Protein AF-A0A7V5G9N9-F1 (afdb_monomer_lite)

Secondary structure (DSSP, 8-state):
---------------------------------------EEEEEBTTEEES-EEE-TTSPBPEESGGG-SSEEEESSPPPSSEEEES-EEESS-SSS--TT-EE--S-EEESSSEE-HHHHHTTT-HHHHHHHHHHH---HHHHHTS-GGGT-HHHHHHHHHHHHHHHTTPPTTSHHHHHHHHHHHHHHHHHTTT---HHHHHHHHHHHHHTSTTT-EEPPHHHHHHHHHHHHTPEEEEEEEEEETT-TT-------------EETTS-HHHHH--EE---TT--EEEEEEEEEEE-TTT--EEEE--TT---------SS---EE--PPPP-

Radius of gyration: 29.69 Å; chains: 1; bounding box: 99×69×62 Å

Sequence (333 aa):
MKQTHIYISSILSLCFLGCGPSGSCESINLDSNTKTQNSVDIKVERGAVFMSTVVDANGTKASKNNLGYSNIYTFPNQPIYPISAKGGYIDIDGNGKLTRDDAKLDIDMVSYSNIISPLTTIVKDNNSSIEYLTKNYNISRSDIFDKVPSKTSIDTILFSNIAYIAIKNSYKIDSDEFTQTVTNIKDIYNQKFADIKDLHQLSILLEQELLKDKNITTPISENEITSIENNISNQTITPIISGTDKNNTTTTQQQSYTPFSKEYKSSDSVNSIWNFIIKIPIDKDIDNFDIGTTLVRNIDGTKGFILSKGVSPVSLVRPAALSELHLQRPEPQ

Foldseek 3Di:
DDDDDDDDDDDDDDDDDDDDDDDDDDPPPPVPPPPPQPKAKAFEDPAQFFPWWKAAPVRDTFDAPPLRLGRITIDSHDGHPWIKTHKGKHPLQNPSADDQLIFIPPDIWIAPASYTALLRRLCPVPVVLQVLCCVPQVCHPCLRHPDHQLQDDPSSLLVRLLSLQCRVVVPRRVDPVSVVSSVVLVVVCVVPPVPPPRSNVSSSVSSSVSVVPCVSTPGDDPVNSVVSVVLQQAWWKFKAKFFDFPPDDDDPPRPRDPGPGDTDGPPDDPQVVQWDKDQDPPPTDTQFIAIFMKTARPPPRDIDGDRPPDDDTPGDDDDPDDRIDTDDDDDDD

Structure (mmCIF, N/CA/C/O backbone):
data_AF-A0A7V5G9N9-F1
#
_entry.id   AF-A0A7V5G9N9-F1
#
loop_
_atom_site.group_PDB
_atom_site.id
_atom_site.type_symbol
_atom_site.label_atom_id
_atom_site.label_alt_id
_atom_site.label_comp_id
_atom_site.label_asym_id
_atom_site.label_entity_id
_atom_site.label_seq_id
_atom_site.pdbx_PDB_ins_code
_atom_site.Cartn_x
_atom_site.Cartn_y
_atom_site.Cartn_z
_atom_site.occupancy
_atom_site.B_iso_or_equiv
_atom_site.auth_seq_id
_atom_site.auth_comp_id
_atom_site.auth_asym_id
_atom_site.auth_atom_id
_atom_site.pdbx_PDB_model_num
ATOM 1 N N . MET A 1 1 ? 81.206 34.936 13.125 1.00 34.09 1 MET A N 1
ATOM 2 C CA . MET A 1 1 ? 81.094 35.136 11.664 1.00 34.09 1 MET A CA 1
ATOM 3 C C . MET A 1 1 ? 80.372 33.941 11.057 1.00 34.09 1 MET A C 1
ATOM 5 O O . MET A 1 1 ? 80.780 32.828 11.335 1.00 34.09 1 MET A O 1
ATOM 9 N N . LYS A 1 2 ? 79.364 34.237 10.224 1.00 33.94 2 LYS A N 1
ATOM 10 C CA . LYS A 1 2 ? 78.739 33.428 9.155 1.00 33.94 2 LYS A CA 1
ATOM 11 C C . LYS A 1 2 ? 77.892 32.181 9.497 1.00 33.94 2 LYS A C 1
ATOM 13 O O . LYS A 1 2 ? 78.362 31.195 10.043 1.00 33.94 2 LYS A O 1
ATOM 18 N N . GLN A 1 3 ? 76.632 32.289 9.053 1.00 40.31 3 GLN A N 1
ATOM 19 C CA . GLN A 1 3 ? 75.643 31.251 8.727 1.00 40.31 3 GLN A CA 1
ATOM 20 C C . GLN A 1 3 ? 76.130 30.287 7.633 1.00 40.31 3 GLN A C 1
ATOM 22 O O . GLN A 1 3 ? 76.912 30.722 6.789 1.00 40.31 3 GLN A O 1
ATOM 27 N N . THR A 1 4 ? 75.565 29.067 7.574 1.00 37.66 4 THR A N 1
ATOM 28 C CA . THR A 1 4 ? 74.824 28.427 6.434 1.00 37.66 4 THR A CA 1
ATOM 29 C C . THR A 1 4 ? 74.635 26.920 6.734 1.00 37.66 4 THR A C 1
ATOM 31 O O . THR A 1 4 ? 75.592 26.251 7.090 1.00 37.66 4 THR A O 1
ATOM 34 N N . HIS A 1 5 ? 73.412 26.428 6.982 1.00 37.06 5 HIS A N 1
ATOM 35 C CA . HIS A 1 5 ? 72.401 25.827 6.076 1.00 37.06 5 HIS A CA 1
ATOM 36 C C . HIS A 1 5 ? 72.602 24.340 5.690 1.00 37.06 5 HIS A C 1
ATOM 38 O O . HIS A 1 5 ? 73.505 24.013 4.936 1.00 37.06 5 HIS A O 1
ATOM 44 N N . ILE A 1 6 ? 71.672 23.516 6.220 1.00 43.72 6 ILE A N 1
ATOM 45 C CA . ILE A 1 6 ? 70.861 22.425 5.619 1.00 43.72 6 ILE A CA 1
ATOM 46 C C . ILE A 1 6 ? 71.572 21.407 4.718 1.00 43.72 6 ILE A C 1
ATOM 48 O O . ILE A 1 6 ? 72.070 21.813 3.688 1.00 43.72 6 ILE A O 1
ATOM 52 N N . TYR A 1 7 ? 71.421 20.102 5.013 1.00 32.12 7 TYR A N 1
ATOM 53 C CA . TYR A 1 7 ? 70.865 19.099 4.076 1.00 32.12 7 TYR A CA 1
ATOM 54 C C . TYR A 1 7 ? 70.265 17.899 4.833 1.00 32.12 7 TYR A C 1
ATOM 56 O O . TYR A 1 7 ? 70.937 17.228 5.612 1.00 32.12 7 TYR A O 1
ATOM 64 N N . ILE A 1 8 ? 68.975 17.653 4.583 1.00 43.16 8 ILE A N 1
ATOM 65 C CA . ILE A 1 8 ? 68.248 16.413 4.882 1.00 43.16 8 ILE A CA 1
ATOM 66 C C . ILE A 1 8 ? 68.580 15.418 3.765 1.00 43.16 8 ILE A C 1
ATOM 68 O O . ILE A 1 8 ? 68.413 15.745 2.593 1.00 43.16 8 ILE A O 1
ATOM 72 N N . SER A 1 9 ? 69.013 14.209 4.120 1.00 31.77 9 SER A N 1
ATOM 73 C CA . SER A 1 9 ? 69.013 13.051 3.222 1.00 31.77 9 SER A CA 1
ATOM 74 C C . SER A 1 9 ? 69.027 11.769 4.053 1.00 31.77 9 SER A C 1
ATOM 76 O O . SER A 1 9 ? 70.063 11.343 4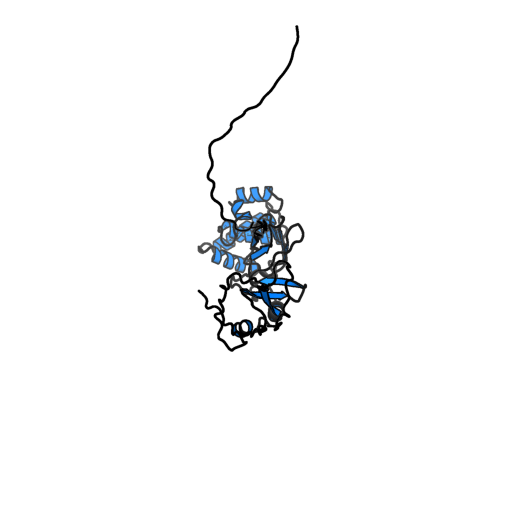.561 1.00 31.77 9 SER A O 1
ATOM 78 N N . SER A 1 10 ? 67.851 11.174 4.246 1.00 39.16 10 SER A N 1
ATOM 79 C CA . SER A 1 10 ? 67.705 9.819 4.772 1.00 39.16 10 SER A CA 1
ATOM 80 C C . SER A 1 10 ? 67.944 8.822 3.640 1.00 39.16 10 SER A C 1
ATOM 82 O O . SER A 1 10 ? 67.046 8.515 2.860 1.00 39.16 10 SER A O 1
ATOM 84 N N . ILE A 1 11 ? 69.179 8.330 3.567 1.00 37.97 11 ILE A N 1
ATOM 85 C CA . ILE A 1 11 ? 69.564 7.145 2.803 1.00 37.97 11 ILE A CA 1
ATOM 86 C C . ILE A 1 11 ? 69.206 5.929 3.661 1.00 37.97 11 ILE A C 1
ATOM 88 O O . ILE A 1 11 ? 69.829 5.704 4.696 1.00 37.97 11 ILE A O 1
ATOM 92 N N . LEU A 1 12 ? 68.236 5.126 3.227 1.00 37.94 12 LEU A N 1
ATOM 93 C CA . LEU A 1 12 ? 68.162 3.724 3.628 1.00 37.94 12 LEU A CA 1
ATOM 94 C C . LEU A 1 12 ? 68.153 2.884 2.359 1.00 37.94 12 LEU A C 1
ATOM 96 O O . LEU A 1 12 ? 67.250 2.971 1.531 1.00 37.94 12 LEU A O 1
ATOM 100 N N . SER A 1 13 ? 69.241 2.145 2.193 1.00 38.59 13 SER A N 1
ATOM 101 C CA . SER A 1 13 ? 69.597 1.423 0.988 1.00 38.59 13 SER A CA 1
ATOM 102 C C . SER A 1 13 ? 69.843 -0.040 1.336 1.00 38.59 13 SER A C 1
ATOM 104 O O . SER A 1 13 ? 70.612 -0.331 2.248 1.00 38.59 13 SER A O 1
ATOM 106 N N . LEU A 1 14 ? 69.213 -0.893 0.528 1.00 37.16 14 LEU A N 1
ATOM 107 C CA . LEU A 1 14 ? 69.543 -2.277 0.188 1.00 37.16 14 LEU A CA 1
ATOM 108 C C . LEU A 1 14 ? 69.437 -3.381 1.250 1.00 37.16 14 LEU A C 1
ATOM 110 O O . LEU A 1 14 ? 70.057 -3.329 2.306 1.00 37.16 14 LEU A O 1
ATOM 114 N N . CYS A 1 15 ? 68.733 -4.449 0.854 1.00 33.31 15 CYS A N 1
ATOM 115 C CA . CYS A 1 15 ? 69.219 -5.830 0.634 1.00 33.31 15 CYS A CA 1
ATOM 116 C C . CYS A 1 15 ? 67.982 -6.720 0.334 1.00 33.31 15 CYS A C 1
ATOM 118 O O . CYS A 1 15 ? 66.976 -6.561 1.008 1.00 33.31 15 CYS A O 1
ATOM 120 N N . PHE A 1 16 ? 67.906 -7.682 -0.590 1.00 36.62 16 PHE A N 1
ATOM 121 C CA . PHE A 1 16 ? 68.751 -8.168 -1.678 1.00 36.62 16 PHE A CA 1
ATOM 122 C C . PHE A 1 16 ? 67.851 -8.955 -2.666 1.00 36.62 16 PHE A C 1
ATOM 124 O O . PHE A 1 16 ? 66.848 -9.553 -2.292 1.00 36.62 16 PHE A O 1
ATOM 131 N N . LEU A 1 17 ? 68.285 -8.908 -3.922 1.00 38.28 17 LEU A N 1
ATOM 132 C CA . LEU A 1 17 ? 67.980 -9.666 -5.141 1.00 38.28 17 LEU A CA 1
ATOM 133 C C . LEU A 1 17 ? 67.335 -11.068 -5.025 1.00 38.28 17 LEU A C 1
ATOM 135 O O . LEU A 1 17 ? 67.857 -11.958 -4.361 1.00 38.28 17 LEU A O 1
ATOM 139 N N . GLY A 1 18 ? 66.334 -11.294 -5.883 1.00 29.30 18 GLY A N 1
ATOM 140 C CA . GLY A 1 18 ? 66.012 -12.587 -6.492 1.00 29.30 18 GLY A CA 1
ATOM 141 C C . GLY A 1 18 ? 65.795 -12.399 -7.998 1.00 29.30 18 GLY A C 1
ATOM 142 O O . GLY A 1 18 ? 64.789 -11.836 -8.415 1.00 29.30 18 GLY A O 1
ATOM 143 N N . CYS A 1 19 ? 66.784 -12.809 -8.794 1.00 38.44 19 CYS A N 1
ATOM 144 C CA . CYS A 1 19 ? 66.837 -12.753 -10.256 1.00 38.44 19 CYS A CA 1
ATOM 145 C C . CYS A 1 19 ? 66.449 -14.125 -10.839 1.00 38.44 19 CYS A C 1
ATOM 147 O O . CYS A 1 19 ? 66.984 -15.139 -10.395 1.00 38.44 19 CYS A O 1
ATOM 149 N N . GLY A 1 20 ? 65.552 -14.159 -11.830 1.00 31.41 20 GLY A N 1
ATOM 150 C CA . GLY A 1 20 ? 65.180 -15.375 -12.564 1.00 31.41 20 GLY A CA 1
ATOM 151 C C . GLY A 1 20 ? 64.118 -15.109 -13.647 1.00 31.41 20 GLY A C 1
ATOM 152 O O . GLY A 1 20 ? 62.988 -14.800 -13.283 1.00 31.41 20 GLY A O 1
ATOM 153 N N . PRO A 1 21 ? 64.451 -15.188 -14.952 1.00 38.41 21 PRO A N 1
ATOM 154 C CA . PRO A 1 21 ? 63.637 -14.668 -16.054 1.00 38.41 21 PRO A CA 1
ATOM 155 C C . PRO A 1 21 ? 62.748 -15.738 -16.710 1.00 38.41 21 PRO A C 1
ATOM 157 O O . PRO A 1 21 ? 63.205 -16.841 -16.990 1.00 38.41 21 PRO A O 1
ATOM 160 N N . SER A 1 22 ? 61.504 -15.396 -17.051 1.00 29.70 22 SER A N 1
ATOM 161 C CA . SER A 1 22 ? 60.786 -15.972 -18.202 1.00 29.70 22 SER A CA 1
ATOM 162 C C . SER A 1 22 ? 59.572 -15.098 -18.524 1.00 29.70 22 SER A C 1
ATOM 164 O O . SER A 1 22 ? 58.799 -14.733 -17.643 1.00 29.70 22 SER A O 1
ATOM 166 N N . GLY A 1 23 ? 59.486 -14.656 -19.777 1.00 32.88 23 GLY A N 1
ATOM 167 C CA . GLY A 1 23 ? 58.505 -13.678 -20.231 1.00 32.88 23 GLY A CA 1
ATOM 168 C C . GLY A 1 23 ? 57.097 -14.249 -20.374 1.00 32.88 23 GLY A C 1
ATOM 169 O O . GLY A 1 23 ? 56.917 -15.392 -20.779 1.00 32.88 23 GLY A O 1
ATOM 170 N N . SER A 1 24 ? 56.107 -13.406 -20.094 1.00 26.48 24 SER A N 1
ATOM 171 C CA . SER A 1 24 ? 54.739 -13.535 -20.590 1.00 26.48 24 SER A CA 1
ATOM 172 C C . SER A 1 24 ? 54.032 -12.194 -20.395 1.00 26.48 24 SER A C 1
ATOM 174 O O . SER A 1 24 ? 53.735 -11.808 -19.271 1.00 26.48 24 SER A O 1
ATOM 176 N N . CYS A 1 25 ? 53.855 -11.495 -21.514 1.00 23.66 25 CYS A N 1
ATOM 177 C CA . CYS A 1 25 ? 52.764 -10.586 -21.870 1.00 23.66 25 CYS A CA 1
ATOM 178 C C . CYS A 1 25 ? 52.091 -9.793 -20.733 1.00 23.66 25 CYS A C 1
ATOM 180 O O . CYS A 1 25 ? 51.322 -10.343 -19.948 1.00 23.66 25 CYS A O 1
ATOM 182 N N . GLU A 1 26 ? 52.300 -8.471 -20.742 1.00 24.56 26 GLU A N 1
ATOM 183 C CA . GLU A 1 26 ? 51.457 -7.481 -20.063 1.00 24.56 26 GLU A CA 1
ATOM 184 C C . GLU A 1 26 ? 49.970 -7.770 -20.308 1.00 24.56 26 GLU A C 1
ATOM 186 O O . GLU A 1 26 ? 49.429 -7.525 -21.388 1.00 24.56 26 GLU A O 1
ATOM 191 N N . SER A 1 27 ? 49.284 -8.258 -19.277 1.00 26.67 27 SER A N 1
ATOM 192 C CA . SER A 1 27 ? 47.845 -8.086 -19.167 1.00 26.67 27 SER A CA 1
ATOM 193 C C . SER A 1 27 ? 47.600 -6.613 -18.860 1.00 26.67 27 SER A C 1
ATOM 195 O O . SER A 1 27 ? 47.820 -6.155 -17.736 1.00 26.67 27 SER A O 1
ATOM 197 N N . ILE A 1 28 ? 47.156 -5.867 -19.867 1.00 27.33 28 ILE A N 1
ATOM 198 C CA . ILE A 1 28 ? 46.507 -4.577 -19.665 1.00 27.33 28 ILE A CA 1
ATOM 199 C C . ILE A 1 28 ? 45.310 -4.866 -18.754 1.00 27.33 28 ILE A C 1
ATOM 201 O O . ILE A 1 28 ? 44.317 -5.445 -19.193 1.00 27.33 28 ILE A O 1
ATOM 205 N N . ASN A 1 29 ? 45.429 -4.521 -17.471 1.00 27.94 29 ASN A N 1
ATOM 206 C CA . ASN A 1 29 ? 44.293 -4.443 -16.563 1.00 27.94 29 ASN A CA 1
ATOM 207 C C . ASN A 1 29 ? 43.440 -3.277 -17.061 1.00 27.94 29 ASN A C 1
ATOM 209 O O . ASN A 1 29 ? 43.612 -2.126 -16.659 1.00 27.94 29 ASN A O 1
ATOM 213 N N . LEU A 1 30 ? 42.573 -3.571 -18.029 1.00 31.27 30 LEU A N 1
ATOM 214 C CA . LEU A 1 30 ? 41.470 -2.702 -18.366 1.00 31.27 30 LEU A CA 1
ATOM 215 C C . LEU A 1 30 ? 40.526 -2.807 -17.175 1.00 31.27 30 LEU A C 1
ATOM 217 O O . LEU A 1 30 ? 39.762 -3.761 -17.055 1.00 31.27 30 LEU A O 1
ATOM 221 N N . ASP A 1 31 ? 40.668 -1.856 -16.261 1.00 28.39 31 ASP A N 1
ATOM 222 C CA . ASP A 1 31 ? 39.804 -1.662 -15.110 1.00 28.39 31 ASP A CA 1
ATOM 223 C C . ASP A 1 31 ? 38.415 -1.279 -15.647 1.00 28.39 31 ASP A C 1
ATOM 225 O O . ASP A 1 31 ? 38.019 -0.114 -15.722 1.00 28.39 31 ASP A O 1
ATOM 229 N N . SER A 1 32 ? 37.686 -2.278 -16.154 1.00 34.25 32 SER A N 1
ATOM 230 C CA . SER A 1 32 ? 36.278 -2.172 -16.476 1.00 34.25 32 SER A CA 1
ATOM 231 C C . SER A 1 32 ? 35.565 -2.080 -15.144 1.00 34.25 32 SER A C 1
ATOM 233 O O . SER A 1 32 ? 35.112 -3.077 -14.579 1.00 34.25 32 SER A O 1
ATOM 235 N N . ASN A 1 33 ? 35.508 -0.849 -14.649 1.00 32.06 33 ASN A N 1
ATOM 236 C CA . ASN A 1 33 ? 34.681 -0.396 -13.553 1.00 32.06 33 ASN A CA 1
ATOM 237 C C . ASN A 1 33 ? 33.213 -0.581 -13.978 1.00 32.06 33 ASN A C 1
ATOM 239 O O . ASN A 1 33 ? 32.479 0.363 -14.272 1.00 32.06 33 ASN A O 1
ATOM 243 N N . THR A 1 34 ? 32.791 -1.839 -14.088 1.00 36.56 34 THR A N 1
ATOM 244 C CA . THR A 1 34 ? 31.393 -2.221 -14.094 1.00 36.56 34 THR A CA 1
ATOM 245 C C . THR A 1 34 ? 30.926 -1.916 -12.686 1.00 36.56 34 THR A C 1
ATOM 247 O O . THR A 1 34 ? 31.023 -2.736 -11.780 1.00 36.56 34 THR A O 1
ATOM 250 N N . LYS A 1 35 ? 30.478 -0.672 -12.471 1.00 36.03 35 LYS A N 1
ATOM 251 C CA . LYS A 1 35 ? 29.602 -0.366 -11.346 1.00 36.03 35 LYS A CA 1
ATOM 252 C C . LYS A 1 35 ? 28.539 -1.451 -11.367 1.00 36.03 35 LYS A C 1
ATOM 254 O O . LYS A 1 35 ? 27.729 -1.490 -12.292 1.00 36.03 35 LYS A O 1
ATOM 259 N N . THR A 1 36 ? 28.574 -2.340 -10.384 1.00 40.03 36 THR A N 1
ATOM 260 C CA . THR A 1 36 ? 27.469 -3.230 -10.077 1.00 40.03 36 THR A CA 1
ATOM 261 C C . THR A 1 36 ? 26.275 -2.307 -9.876 1.00 40.03 36 THR A C 1
ATOM 263 O O . THR A 1 36 ? 26.196 -1.593 -8.875 1.00 40.03 36 THR A O 1
ATOM 266 N N . GLN A 1 37 ? 25.425 -2.181 -10.897 1.00 54.69 37 GLN A N 1
ATOM 267 C CA . GLN A 1 37 ? 24.178 -1.444 -10.776 1.00 54.69 37 GLN A CA 1
ATOM 268 C C . GLN A 1 37 ? 23.337 -2.236 -9.787 1.00 54.69 37 GLN A C 1
ATOM 270 O O . GLN A 1 37 ? 22.754 -3.261 -10.133 1.00 54.69 37 GLN A O 1
ATOM 275 N N . ASN A 1 38 ? 23.360 -1.809 -8.528 1.00 74.62 38 ASN A N 1
ATOM 276 C CA . ASN A 1 38 ? 22.477 -2.354 -7.518 1.00 74.62 38 ASN A CA 1
ATOM 277 C C . ASN A 1 38 ? 21.085 -1.825 -7.853 1.00 74.62 38 ASN A C 1
ATOM 279 O O . ASN A 1 38 ? 20.755 -0.677 -7.550 1.00 74.62 38 ASN A O 1
ATOM 283 N N . SER A 1 39 ? 20.306 -2.648 -8.550 1.00 87.62 39 SER A N 1
ATOM 284 C CA . SER A 1 39 ? 18.885 -2.407 -8.728 1.00 87.62 39 SER A CA 1
ATOM 285 C C . SER A 1 39 ? 18.221 -2.299 -7.358 1.00 87.62 39 SER A C 1
ATOM 287 O O . SER A 1 39 ? 18.578 -3.035 -6.435 1.00 87.62 39 SER A O 1
ATOM 289 N N . VAL A 1 40 ? 17.266 -1.385 -7.218 1.00 92.50 40 VAL A N 1
ATOM 290 C CA . VAL A 1 40 ? 16.571 -1.143 -5.952 1.00 92.50 40 VAL A CA 1
ATOM 291 C C . VAL A 1 40 ? 15.102 -1.483 -6.109 1.00 92.50 40 VAL A C 1
ATOM 293 O O . VAL A 1 40 ? 14.415 -0.905 -6.950 1.00 92.50 40 VAL A O 1
ATOM 296 N N . ASP A 1 41 ? 14.633 -2.405 -5.276 1.00 94.69 41 ASP A N 1
ATOM 297 C CA . ASP A 1 41 ? 13.236 -2.811 -5.230 1.00 94.69 41 ASP A CA 1
ATOM 298 C C . ASP A 1 41 ? 12.433 -1.916 -4.291 1.00 94.69 41 ASP A C 1
ATOM 300 O O . ASP A 1 41 ? 12.798 -1.680 -3.137 1.00 94.69 41 ASP A O 1
ATOM 304 N N . ILE A 1 42 ? 11.299 -1.465 -4.805 1.00 96.69 42 ILE A N 1
ATOM 305 C CA . ILE A 1 42 ? 10.298 -0.662 -4.124 1.00 96.69 42 ILE A CA 1
ATOM 306 C C . ILE A 1 42 ? 9.033 -1.488 -3.998 1.00 96.69 42 ILE A C 1
ATOM 308 O O . ILE A 1 42 ? 8.576 -2.085 -4.972 1.00 96.69 42 ILE A O 1
ATOM 312 N N . LYS A 1 43 ? 8.437 -1.488 -2.810 1.00 96.81 43 LYS A N 1
ATOM 313 C CA . LYS A 1 43 ? 7.154 -2.141 -2.565 1.00 96.81 43 LYS A CA 1
ATOM 314 C C . LYS A 1 43 ? 6.036 -1.115 -2.467 1.00 96.81 43 LYS A C 1
ATOM 316 O O . LYS A 1 43 ? 6.168 -0.152 -1.720 1.00 96.81 43 LYS A O 1
ATOM 321 N N . VAL A 1 44 ? 4.937 -1.331 -3.182 1.00 97.25 44 VAL A N 1
ATOM 322 C CA . VAL A 1 44 ? 3.736 -0.485 -3.114 1.00 97.25 44 VAL A CA 1
ATOM 323 C C . VAL A 1 44 ? 2.628 -1.248 -2.395 1.00 97.25 44 VAL A C 1
ATOM 325 O O . VAL A 1 44 ? 2.122 -2.234 -2.920 1.00 97.25 44 VAL A O 1
ATOM 328 N N . GLU A 1 45 ? 2.266 -0.809 -1.193 1.00 92.62 45 GLU A N 1
ATOM 329 C CA . GLU A 1 45 ? 1.430 -1.571 -0.267 1.00 92.62 45 GLU A CA 1
ATOM 330 C C . GLU A 1 45 ? 0.218 -0.777 0.238 1.00 92.62 45 GLU A C 1
ATOM 332 O O . GLU A 1 45 ? 0.347 0.246 0.909 1.00 92.62 45 GLU A O 1
ATOM 337 N N . ARG A 1 46 ? -0.958 -1.327 -0.042 1.00 84.12 46 ARG A N 1
ATOM 338 C CA . ARG A 1 46 ? -2.295 -1.033 0.475 1.00 84.12 46 ARG A CA 1
ATOM 339 C C . ARG A 1 46 ? -3.167 -2.201 -0.008 1.00 84.12 46 ARG A C 1
ATOM 341 O O . ARG A 1 46 ? -3.814 -2.063 -1.038 1.00 84.12 46 ARG A O 1
ATOM 348 N N . GLY A 1 47 ? -2.885 -3.388 0.530 1.00 83.75 47 GLY A N 1
ATOM 349 C CA . GLY A 1 47 ? -2.942 -4.627 -0.251 1.00 83.75 47 GLY A CA 1
ATOM 350 C C . GLY A 1 47 ? -1.809 -4.671 -1.286 1.00 83.75 47 GLY A C 1
ATOM 351 O O . GLY A 1 47 ? -1.030 -3.720 -1.426 1.00 83.75 47 GLY A O 1
ATOM 352 N N . ALA A 1 48 ? -1.660 -5.766 -2.026 1.00 90.75 48 ALA A N 1
ATOM 353 C CA . ALA A 1 48 ? -0.687 -5.765 -3.114 1.00 90.75 48 ALA A CA 1
ATOM 354 C C . ALA A 1 48 ? -1.181 -4.818 -4.223 1.00 90.75 48 ALA A C 1
ATOM 356 O O . ALA A 1 48 ? -2.251 -5.028 -4.785 1.00 90.75 48 ALA A O 1
ATOM 357 N N . VAL A 1 49 ? -0.420 -3.762 -4.544 1.00 94.88 49 VAL A N 1
ATOM 358 C CA . VAL A 1 49 ? -0.817 -2.822 -5.605 1.00 94.88 49 VAL A CA 1
ATOM 359 C C . VAL A 1 49 ? -0.167 -3.190 -6.935 1.00 94.88 49 VAL A C 1
ATOM 361 O O . VAL A 1 49 ? 1.041 -3.026 -7.141 1.00 94.88 49 VAL A O 1
ATOM 364 N N . PHE A 1 50 ? -0.993 -3.626 -7.876 1.00 91.75 50 PHE A N 1
ATOM 365 C CA . PHE A 1 50 ? -0.619 -4.033 -9.220 1.00 91.75 50 PHE A CA 1
ATOM 366 C C . PHE A 1 50 ? -0.633 -2.878 -10.212 1.00 91.75 50 PHE A C 1
ATOM 368 O O . PHE A 1 50 ? -1.417 -1.935 -10.125 1.00 91.75 50 PHE A O 1
ATOM 375 N N . MET A 1 51 ? 0.226 -2.996 -11.222 1.00 88.62 51 MET A N 1
ATOM 376 C CA . MET A 1 51 ? 0.249 -2.166 -12.429 1.00 88.62 51 MET A CA 1
ATOM 377 C C . MET A 1 51 ? 0.381 -0.648 -12.220 1.00 88.62 51 MET A C 1
ATOM 379 O O . MET A 1 51 ? 0.260 0.091 -13.204 1.00 88.62 51 MET A O 1
ATOM 383 N N . SER A 1 52 ? 0.698 -0.177 -11.012 1.00 94.38 52 SER A N 1
ATOM 384 C CA . SER A 1 52 ? 0.882 1.245 -10.707 1.00 94.38 52 SER A CA 1
ATOM 385 C C . SER A 1 52 ? 2.071 1.839 -11.461 1.00 94.38 52 SER A C 1
ATOM 387 O O . SER A 1 52 ? 2.970 1.131 -11.919 1.00 94.38 52 SER A O 1
ATOM 389 N N . THR A 1 53 ? 2.081 3.154 -11.641 1.00 95.44 53 THR A N 1
ATOM 390 C CA . THR A 1 53 ? 3.257 3.854 -12.166 1.00 95.44 53 THR A CA 1
ATOM 391 C C . THR A 1 53 ? 4.069 4.376 -10.995 1.00 95.44 53 THR A C 1
ATOM 393 O O . THR A 1 53 ? 3.610 5.283 -10.303 1.00 95.44 53 THR A O 1
ATOM 396 N N . VAL A 1 54 ? 5.261 3.807 -10.789 1.00 97.06 54 VAL A N 1
ATOM 397 C CA . VAL A 1 54 ? 6.187 4.222 -9.729 1.00 97.06 54 VAL A CA 1
ATOM 398 C C . VAL A 1 54 ? 7.276 5.115 -10.309 1.00 97.06 54 VAL A C 1
ATOM 400 O O . VAL A 1 54 ? 7.961 4.724 -11.258 1.00 97.06 54 VAL A O 1
ATOM 403 N N . VAL A 1 55 ? 7.4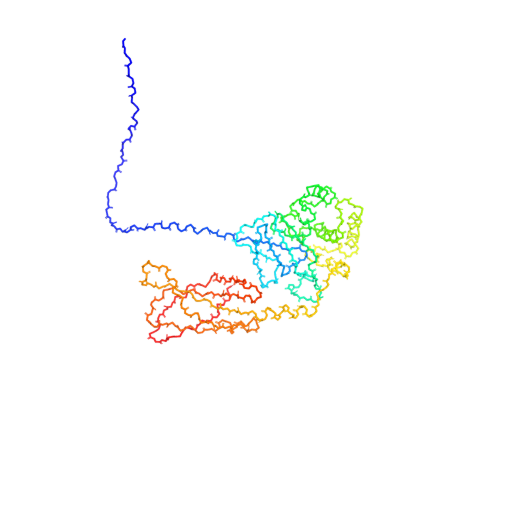08 6.317 -9.751 1.00 97.06 55 VAL A N 1
ATOM 404 C CA . VAL A 1 55 ? 8.287 7.380 -10.252 1.00 97.06 55 VAL A CA 1
ATOM 405 C C . VAL A 1 55 ? 9.080 7.995 -9.106 1.00 97.06 55 VAL A C 1
ATOM 407 O O . VAL A 1 55 ? 8.523 8.226 -8.033 1.00 97.06 55 VAL A O 1
ATOM 410 N N . ASP A 1 56 ? 10.361 8.266 -9.332 1.00 97.75 56 ASP A N 1
ATOM 411 C CA . ASP A 1 56 ? 11.210 9.003 -8.394 1.00 97.75 56 ASP A CA 1
ATOM 412 C C . ASP A 1 56 ? 11.079 10.531 -8.553 1.00 97.75 56 ASP A C 1
ATOM 414 O O . ASP A 1 56 ? 10.400 11.026 -9.457 1.00 97.75 56 ASP A O 1
ATOM 418 N N . ALA A 1 57 ? 11.732 11.301 -7.682 1.00 97.06 57 ALA A N 1
ATOM 419 C CA . ALA A 1 57 ? 11.660 12.764 -7.696 1.00 97.06 57 ALA A CA 1
ATOM 420 C C . ALA A 1 57 ? 12.224 13.407 -8.978 1.00 97.06 57 ALA A C 1
ATOM 422 O O . ALA A 1 57 ? 11.881 14.545 -9.297 1.00 97.06 57 ALA A O 1
ATOM 423 N N . ASN A 1 58 ? 13.055 12.681 -9.732 1.00 96.06 58 ASN A N 1
ATOM 424 C CA . ASN A 1 58 ? 13.617 13.126 -11.007 1.00 96.06 58 ASN A CA 1
ATOM 425 C C . ASN A 1 58 ? 12.763 12.721 -12.218 1.00 96.06 58 ASN A C 1
ATOM 427 O O . ASN A 1 58 ? 13.126 13.032 -13.353 1.00 96.06 58 ASN A O 1
ATOM 431 N N . GLY A 1 59 ? 11.646 12.022 -12.012 1.00 93.12 59 GLY A N 1
ATOM 432 C CA . GLY A 1 59 ? 10.804 11.528 -13.098 1.00 93.12 59 GLY A CA 1
ATOM 433 C C . GLY A 1 59 ? 11.245 10.176 -13.670 1.00 93.12 59 GLY A C 1
ATOM 434 O O . GLY A 1 59 ? 10.649 9.706 -14.643 1.00 93.12 59 GLY A O 1
ATOM 435 N N . THR A 1 60 ? 12.256 9.524 -13.087 1.00 92.50 60 THR A N 1
ATOM 436 C CA . THR A 1 60 ? 12.668 8.172 -13.479 1.00 92.50 60 THR A CA 1
ATOM 437 C C . THR A 1 60 ? 11.554 7.199 -13.124 1.00 92.50 60 THR A C 1
ATOM 439 O O . THR A 1 60 ? 11.033 7.235 -12.012 1.00 92.50 60 THR A O 1
ATOM 442 N N . LYS A 1 61 ? 11.188 6.308 -14.049 1.00 92.31 61 LYS A N 1
ATOM 443 C CA . LYS A 1 61 ? 10.176 5.270 -13.811 1.00 92.31 61 LYS A CA 1
ATOM 444 C C . LYS A 1 61 ? 10.835 3.952 -13.415 1.00 92.31 61 LYS A C 1
ATOM 446 O O . LYS A 1 61 ? 11.804 3.538 -14.052 1.00 92.31 61 LYS A O 1
ATOM 451 N N . ALA A 1 62 ? 10.271 3.274 -12.423 1.00 89.50 62 ALA A N 1
ATOM 452 C CA . ALA A 1 62 ? 10.635 1.898 -12.106 1.00 89.50 62 ALA A CA 1
ATOM 453 C C . ALA A 1 62 ? 10.021 0.913 -13.114 1.00 89.50 62 ALA A C 1
ATOM 455 O O . ALA A 1 62 ? 8.931 1.140 -13.653 1.00 89.50 62 ALA A O 1
ATOM 456 N N . SER A 1 63 ? 10.692 -0.216 -13.341 1.00 84.75 63 SER A N 1
ATOM 457 C CA . SER A 1 63 ? 10.124 -1.338 -14.085 1.00 84.75 63 SER A CA 1
ATOM 458 C C . SER A 1 63 ? 9.127 -2.114 -13.225 1.00 84.75 63 SER A C 1
ATOM 460 O O . SER A 1 63 ? 9.339 -2.306 -12.029 1.00 84.75 63 SER A O 1
ATOM 462 N N . LYS A 1 64 ? 8.047 -2.595 -13.847 1.00 83.38 64 LYS A N 1
ATOM 463 C CA . LYS A 1 64 ? 7.028 -3.438 -13.206 1.00 83.38 64 LYS A CA 1
ATOM 464 C C . LYS A 1 64 ? 7.477 -4.899 -13.207 1.00 83.38 64 LYS A C 1
ATOM 466 O O . LYS A 1 64 ? 7.730 -5.438 -14.285 1.00 83.38 64 LYS A O 1
ATOM 471 N N . ASN A 1 65 ? 7.494 -5.554 -12.048 1.00 74.12 65 ASN A N 1
ATOM 472 C CA . ASN A 1 65 ? 7.780 -6.989 -11.974 1.00 74.12 65 ASN A CA 1
ATOM 473 C C . ASN A 1 65 ? 6.527 -7.823 -12.285 1.00 74.12 65 ASN A C 1
ATOM 475 O O . ASN A 1 65 ? 5.400 -7.336 -12.190 1.00 74.12 65 ASN A O 1
ATOM 479 N N . ASN A 1 66 ? 6.721 -9.082 -12.696 1.00 70.88 66 ASN A N 1
ATOM 480 C CA . ASN A 1 66 ? 5.641 -10.027 -13.026 1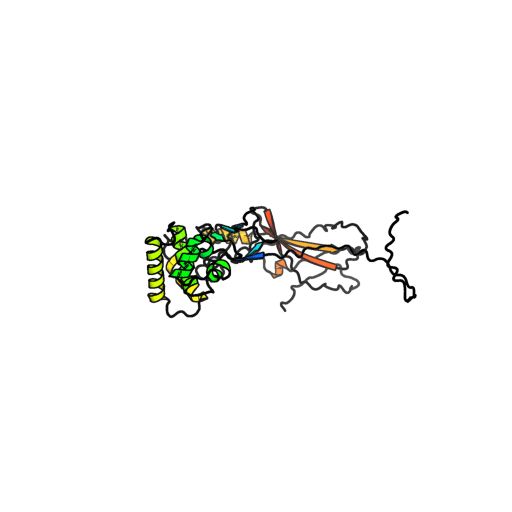.00 70.88 66 ASN A CA 1
ATOM 481 C C . ASN A 1 66 ? 4.569 -9.450 -13.980 1.00 70.88 66 ASN A C 1
ATOM 483 O O . ASN A 1 66 ? 3.373 -9.520 -13.713 1.00 70.88 66 ASN A O 1
ATOM 487 N N . LEU A 1 67 ? 4.994 -8.772 -15.055 1.00 69.19 67 LEU A N 1
ATOM 488 C CA . LEU A 1 67 ? 4.112 -8.078 -16.015 1.00 69.19 67 LEU A CA 1
ATOM 489 C C . LEU A 1 67 ? 3.202 -6.986 -15.407 1.00 69.19 67 LEU A C 1
ATOM 491 O O . LEU A 1 67 ? 2.393 -6.389 -16.124 1.00 69.19 67 LEU A O 1
ATOM 495 N N . GLY A 1 68 ? 3.385 -6.650 -14.128 1.00 73.81 68 GLY A N 1
ATOM 496 C CA . GLY A 1 68 ? 2.539 -5.746 -13.358 1.00 73.81 68 GLY A CA 1
ATOM 497 C C . GLY A 1 6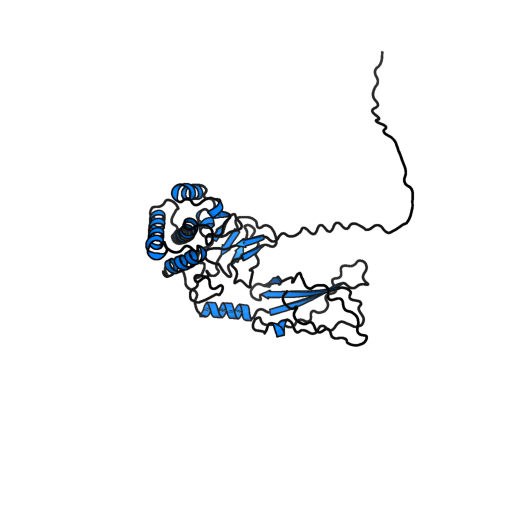8 ? 1.674 -6.427 -12.295 1.00 73.81 68 GLY A C 1
ATOM 498 O O . GLY A 1 68 ? 1.091 -5.700 -11.502 1.00 73.81 68 GLY A O 1
ATOM 499 N N . TYR A 1 69 ? 1.633 -7.762 -12.221 1.00 79.31 69 TYR A N 1
ATOM 500 C CA . TYR A 1 69 ? 0.954 -8.543 -11.169 1.00 79.31 69 TYR A CA 1
ATOM 501 C C . TYR A 1 69 ? 1.868 -8.790 -9.961 1.00 79.31 69 TYR A C 1
ATOM 503 O O . TYR A 1 69 ? 1.960 -9.885 -9.409 1.00 79.31 69 TYR A O 1
ATOM 511 N N . SER A 1 70 ? 2.652 -7.782 -9.605 1.00 85.50 70 SER A N 1
ATOM 512 C CA . SER A 1 70 ? 3.463 -7.761 -8.398 1.00 85.50 70 SER A CA 1
ATOM 513 C C . SER A 1 70 ? 3.391 -6.363 -7.814 1.00 85.50 70 SER A C 1
ATOM 515 O O . SER A 1 70 ? 3.348 -5.377 -8.551 1.00 85.50 70 SER A O 1
ATOM 517 N N . ASN A 1 71 ? 3.424 -6.284 -6.490 1.00 93.75 71 ASN A N 1
ATOM 518 C CA . ASN A 1 71 ? 3.583 -5.029 -5.771 1.00 93.75 71 ASN A CA 1
ATOM 519 C C . ASN A 1 71 ? 5.046 -4.560 -5.689 1.00 93.75 71 ASN A C 1
ATOM 521 O O . ASN A 1 71 ? 5.335 -3.615 -4.956 1.00 93.75 71 ASN A O 1
ATOM 525 N N . ILE A 1 72 ? 5.967 -5.218 -6.403 1.00 92.50 72 ILE A N 1
ATOM 526 C CA . ILE A 1 72 ? 7.392 -4.886 -6.439 1.00 92.50 72 ILE A CA 1
ATOM 527 C C . ILE A 1 72 ? 7.731 -4.182 -7.755 1.00 92.50 72 ILE A C 1
ATOM 529 O O . ILE A 1 72 ? 7.405 -4.656 -8.847 1.00 92.50 72 ILE A O 1
ATOM 533 N N . TYR A 1 73 ? 8.425 -3.057 -7.630 1.00 92.25 73 TYR A N 1
ATOM 534 C CA . TYR A 1 73 ? 8.849 -2.199 -8.726 1.00 92.25 73 TYR A CA 1
ATOM 535 C C . TYR A 1 73 ? 10.337 -1.926 -8.588 1.00 92.25 73 TYR A C 1
ATOM 537 O O . TYR A 1 73 ? 10.798 -1.543 -7.517 1.00 92.25 73 TYR A O 1
ATOM 545 N N . THR A 1 74 ? 11.088 -2.100 -9.666 1.00 89.81 74 THR A N 1
ATOM 546 C CA . THR A 1 74 ? 12.551 -2.085 -9.598 1.00 89.81 74 THR A CA 1
ATOM 547 C C . THR A 1 74 ? 13.108 -0.863 -10.316 1.00 89.81 74 THR A C 1
ATOM 549 O O . THR A 1 74 ? 12.839 -0.634 -11.496 1.00 89.81 74 THR A O 1
ATOM 552 N N . PHE A 1 75 ? 13.904 -0.063 -9.612 1.00 88.00 75 PHE A N 1
ATOM 553 C CA . PHE A 1 75 ? 14.729 0.968 -10.227 1.00 88.00 75 PHE A CA 1
ATOM 554 C C . PHE A 1 75 ? 16.090 0.387 -10.629 1.00 88.00 75 PHE A C 1
ATOM 556 O O . PHE A 1 75 ? 16.669 -0.392 -9.872 1.00 88.00 75 PHE A O 1
ATOM 563 N N . PRO A 1 76 ? 16.656 0.785 -11.783 1.00 84.69 76 PRO A N 1
ATOM 564 C CA . PRO A 1 76 ? 17.981 0.321 -12.205 1.00 84.69 76 PRO A CA 1
ATOM 565 C C . PRO A 1 76 ? 19.122 0.875 -11.336 1.00 84.69 76 PRO A C 1
ATOM 567 O O . PRO A 1 76 ? 20.212 0.316 -11.323 1.00 84.69 76 PRO A O 1
ATOM 570 N N . ASN A 1 77 ? 18.881 1.977 -10.623 1.00 87.88 77 ASN A N 1
ATOM 571 C CA . ASN A 1 77 ? 19.809 2.598 -9.680 1.00 87.88 77 ASN A CA 1
ATOM 572 C C . ASN A 1 77 ? 19.028 3.063 -8.441 1.00 87.88 77 ASN A C 1
ATOM 574 O O . ASN A 1 77 ? 17.800 3.075 -8.463 1.00 87.88 77 ASN A O 1
ATOM 578 N N . GLN A 1 78 ? 19.726 3.513 -7.395 1.00 93.50 78 GLN A N 1
ATOM 579 C CA . GLN A 1 78 ? 19.088 4.144 -6.236 1.00 93.50 78 GLN A CA 1
ATOM 580 C C . GLN A 1 78 ? 18.168 5.301 -6.681 1.00 93.50 78 GLN A C 1
ATOM 582 O O . GLN A 1 78 ? 18.673 6.252 -7.284 1.00 93.50 78 GLN A O 1
ATOM 587 N N . PRO A 1 79 ? 16.851 5.246 -6.399 1.00 95.50 79 PRO A N 1
ATOM 588 C CA . PRO A 1 79 ? 15.940 6.327 -6.752 1.00 95.50 79 PRO A CA 1
ATOM 589 C C . PRO A 1 79 ? 16.191 7.572 -5.904 1.00 95.50 79 PRO A C 1
ATOM 591 O O . PRO A 1 79 ? 16.652 7.482 -4.759 1.00 95.50 79 PRO A O 1
ATOM 594 N N . ILE A 1 80 ? 15.830 8.731 -6.455 1.00 96.94 80 ILE A N 1
ATOM 595 C CA . ILE A 1 80 ? 15.798 9.985 -5.700 1.00 96.94 80 ILE A CA 1
ATOM 596 C C . ILE A 1 80 ? 14.442 10.136 -5.016 1.00 96.94 80 ILE A C 1
ATOM 598 O O . ILE A 1 80 ? 13.396 10.102 -5.658 1.00 96.94 80 ILE A O 1
ATOM 602 N N . TYR A 1 81 ? 14.462 10.329 -3.703 1.00 95.88 81 TYR A N 1
ATOM 603 C CA . TYR A 1 81 ? 13.252 10.540 -2.918 1.00 95.88 81 TYR A CA 1
ATOM 604 C C . TYR A 1 81 ? 12.730 11.986 -3.011 1.00 95.88 81 TYR A C 1
ATOM 606 O O . TYR A 1 81 ? 13.533 12.907 -3.170 1.00 95.88 81 TYR A O 1
ATOM 614 N N . PRO A 1 82 ? 11.412 12.207 -2.853 1.00 97.06 82 PRO A N 1
ATOM 615 C CA . PRO A 1 82 ? 10.391 11.187 -2.630 1.00 97.06 82 PRO A CA 1
ATOM 616 C C . PRO A 1 82 ? 10.097 10.358 -3.885 1.00 97.06 82 PRO A C 1
ATOM 618 O O . PRO A 1 82 ? 10.184 10.841 -5.010 1.00 97.06 82 PRO A O 1
ATOM 621 N N . ILE A 1 83 ? 9.708 9.105 -3.669 1.00 97.94 83 ILE A N 1
ATOM 622 C CA . ILE A 1 83 ? 9.144 8.245 -4.708 1.00 97.94 83 ILE A CA 1
ATOM 623 C C . ILE A 1 83 ? 7.620 8.258 -4.599 1.00 97.94 83 ILE A C 1
ATOM 625 O O . ILE A 1 83 ? 7.064 8.404 -3.509 1.00 97.94 83 ILE A O 1
ATOM 629 N N . SER A 1 84 ? 6.933 8.110 -5.726 1.00 97.94 84 SER A N 1
ATOM 630 C CA . SER A 1 84 ? 5.474 8.145 -5.799 1.00 97.94 84 SER A CA 1
ATOM 631 C C . SER A 1 84 ? 4.923 6.981 -6.607 1.00 97.94 84 SER A C 1
ATOM 633 O O . SER A 1 84 ? 5.549 6.554 -7.573 1.00 97.94 84 SER A O 1
ATOM 635 N N . ALA A 1 85 ? 3.752 6.483 -6.217 1.00 97.94 85 ALA A N 1
ATOM 636 C CA . ALA A 1 85 ? 2.979 5.494 -6.955 1.00 97.94 85 ALA A CA 1
ATOM 637 C C . ALA A 1 85 ? 1.623 6.097 -7.334 1.00 97.94 85 ALA A C 1
ATOM 639 O O . ALA A 1 85 ? 0.923 6.639 -6.475 1.00 97.94 85 ALA A O 1
ATOM 640 N N . LYS A 1 86 ? 1.263 6.001 -8.617 1.00 96.12 86 LYS A N 1
ATOM 641 C CA . LYS A 1 86 ? 0.001 6.528 -9.156 1.00 96.12 86 LYS A CA 1
ATOM 642 C C . LYS A 1 86 ? -0.752 5.486 -9.968 1.00 96.12 86 LYS A C 1
ATOM 644 O O . LYS A 1 86 ? -0.146 4.774 -10.780 1.00 96.12 86 LYS A O 1
ATOM 649 N N . GLY A 1 87 ? -2.073 5.462 -9.798 1.00 93.50 87 GLY A N 1
ATOM 650 C CA . GLY A 1 87 ? -2.969 4.507 -10.447 1.00 93.50 87 GLY A CA 1
ATOM 651 C C . GLY A 1 87 ? -2.624 3.049 -10.128 1.00 93.50 87 GLY A C 1
ATOM 652 O O . GLY A 1 87 ? -1.872 2.757 -9.201 1.00 93.50 87 GLY A O 1
ATOM 653 N N . GLY A 1 88 ? -3.148 2.127 -10.932 1.00 92.94 88 GLY A N 1
ATOM 654 C CA . GLY A 1 88 ? -3.035 0.692 -10.673 1.00 92.94 88 GLY A CA 1
ATOM 655 C C . GLY A 1 88 ? -4.231 0.150 -9.895 1.00 92.94 88 GLY A C 1
ATOM 656 O O . GLY A 1 88 ? -5.267 0.812 -9.791 1.00 92.94 88 GLY A O 1
ATOM 657 N N . TYR A 1 89 ? -4.078 -1.066 -9.384 1.00 93.81 89 TYR A N 1
ATOM 658 C CA . TYR A 1 89 ? -5.162 -1.847 -8.796 1.00 93.81 89 TYR A CA 1
ATOM 659 C C . TYR A 1 89 ? -4.722 -2.479 -7.487 1.00 93.81 89 TYR A C 1
ATOM 661 O O . TYR A 1 89 ? -3.590 -2.935 -7.375 1.00 93.81 89 TYR A O 1
ATOM 669 N N . ILE A 1 90 ? -5.608 -2.475 -6.509 1.00 93.62 90 ILE A N 1
ATOM 670 C CA . ILE A 1 90 ? -5.425 -3.071 -5.195 1.00 93.62 90 ILE A CA 1
ATOM 671 C C . ILE A 1 90 ? -5.985 -4.486 -5.256 1.00 93.62 90 ILE A C 1
ATOM 673 O O . ILE A 1 90 ? -7.173 -4.634 -5.534 1.00 93.62 90 ILE A O 1
ATOM 677 N N . ASP A 1 91 ? -5.134 -5.473 -4.987 1.00 92.81 91 ASP A N 1
ATOM 678 C CA . ASP A 1 91 ? -5.515 -6.869 -4.753 1.00 92.81 91 ASP A CA 1
ATOM 679 C C . ASP A 1 91 ? -6.220 -6.973 -3.398 1.00 92.81 91 ASP A C 1
ATOM 681 O O . ASP A 1 91 ? -5.567 -7.061 -2.351 1.00 92.81 91 ASP A O 1
ATOM 685 N N . ILE A 1 92 ? -7.546 -6.851 -3.411 1.00 90.94 92 ILE A N 1
ATOM 686 C CA . ILE A 1 92 ? -8.350 -6.785 -2.184 1.00 90.94 92 ILE A CA 1
ATOM 687 C C . ILE A 1 92 ? -8.506 -8.178 -1.574 1.00 90.94 92 ILE A C 1
ATOM 689 O O . ILE A 1 92 ? -8.579 -8.310 -0.352 1.00 90.94 92 ILE A O 1
ATOM 693 N N . ASP A 1 93 ? -8.594 -9.218 -2.404 1.00 89.44 93 ASP A N 1
ATOM 694 C CA . ASP A 1 93 ? -8.803 -10.589 -1.943 1.00 89.44 93 ASP A CA 1
ATOM 695 C C . ASP A 1 93 ? -7.505 -11.381 -1.729 1.00 89.44 93 ASP A C 1
ATOM 697 O O . ASP A 1 93 ? -7.536 -12.466 -1.141 1.00 89.44 93 ASP A O 1
ATOM 701 N N . GLY A 1 94 ? -6.365 -10.807 -2.121 1.00 87.56 94 GLY A N 1
ATOM 702 C CA . GLY A 1 94 ? -5.035 -11.359 -1.900 1.00 87.56 94 GLY A CA 1
ATOM 703 C C . GLY A 1 94 ? -4.741 -12.575 -2.774 1.00 87.56 94 GLY A C 1
ATOM 704 O O . GLY A 1 94 ? -3.883 -13.389 -2.419 1.00 87.56 94 GLY A O 1
ATOM 705 N N . ASN A 1 95 ? -5.465 -12.753 -3.882 1.00 86.38 95 ASN A N 1
ATOM 706 C CA . ASN A 1 95 ? -5.340 -13.941 -4.721 1.00 86.38 95 ASN A CA 1
ATOM 707 C C . ASN A 1 95 ? -4.197 -13.842 -5.755 1.00 86.38 95 ASN A C 1
ATOM 709 O O . ASN A 1 95 ? -3.905 -14.826 -6.450 1.00 86.38 95 ASN A O 1
ATOM 713 N N . GLY A 1 96 ? -3.533 -12.683 -5.859 1.00 85.50 96 GLY A N 1
ATOM 714 C CA . GLY A 1 96 ? -2.411 -12.455 -6.769 1.00 85.50 96 GLY A CA 1
ATOM 715 C C . GLY A 1 96 ? -2.806 -12.237 -8.234 1.00 85.50 96 GLY A C 1
ATOM 716 O O . GLY A 1 96 ? -1.941 -12.274 -9.114 1.00 85.50 96 GLY A O 1
ATOM 717 N N . LYS A 1 97 ? -4.093 -12.053 -8.525 1.00 85.69 97 LYS A N 1
ATOM 718 C CA . LYS A 1 97 ? -4.664 -11.846 -9.860 1.00 85.69 97 LYS A CA 1
ATOM 719 C C . LYS A 1 97 ? -5.551 -10.615 -9.836 1.00 85.69 97 LYS A C 1
ATOM 721 O O . LYS A 1 97 ? -6.018 -10.201 -8.791 1.00 85.69 97 LYS A O 1
ATOM 726 N N . LEU A 1 98 ? -5.789 -10.053 -11.017 1.00 85.31 98 LEU A N 1
ATOM 727 C CA . LEU A 1 98 ? -6.741 -8.961 -11.158 1.00 85.31 98 LEU A CA 1
ATOM 728 C C . LEU A 1 98 ? -8.140 -9.545 -11.360 1.00 85.31 98 LEU A C 1
ATOM 730 O O . LEU A 1 98 ? -8.376 -10.237 -12.350 1.00 85.31 98 LEU A O 1
ATOM 734 N N . THR A 1 99 ? -9.049 -9.281 -10.434 1.00 89.12 99 THR A N 1
ATOM 735 C CA . THR A 1 99 ? -10.424 -9.783 -10.443 1.00 89.12 99 THR A CA 1
ATOM 736 C C . THR A 1 99 ? -11.425 -8.667 -10.179 1.00 89.12 99 THR A C 1
ATOM 738 O O . THR A 1 99 ? -11.076 -7.549 -9.821 1.00 89.12 99 THR A O 1
ATOM 741 N N . ARG A 1 100 ? -12.713 -8.965 -10.347 1.00 88.06 100 ARG A N 1
ATOM 742 C CA . ARG A 1 100 ? -13.810 -8.025 -10.071 1.00 88.06 100 ARG A CA 1
ATOM 743 C C . ARG A 1 100 ? -13.931 -7.608 -8.600 1.00 88.06 100 ARG A C 1
ATOM 745 O O . ARG A 1 100 ? -14.647 -6.651 -8.312 1.00 88.06 100 ARG A O 1
ATOM 752 N N . ASP A 1 101 ? -13.303 -8.360 -7.699 1.00 88.50 101 ASP A N 1
ATOM 753 C CA . ASP A 1 101 ? -13.314 -8.075 -6.266 1.00 88.50 101 ASP A CA 1
ATOM 754 C C . ASP A 1 101 ? -12.203 -7.071 -5.890 1.00 88.50 101 ASP A C 1
ATOM 756 O O . ASP A 1 101 ? -12.171 -6.595 -4.758 1.00 88.50 101 ASP A O 1
ATOM 760 N N . ASP A 1 102 ? -11.371 -6.668 -6.860 1.00 91.75 102 ASP A N 1
ATOM 761 C CA . ASP A 1 102 ? -10.331 -5.652 -6.716 1.00 91.75 102 ASP A CA 1
ATOM 762 C C . ASP A 1 102 ? -10.834 -4.226 -6.953 1.00 91.75 102 ASP A C 1
ATOM 764 O O . ASP A 1 102 ? -11.886 -3.961 -7.552 1.00 91.75 102 ASP A O 1
ATOM 768 N N . ALA A 1 103 ? -10.017 -3.263 -6.531 1.00 91.44 103 ALA A N 1
ATOM 769 C CA . ALA A 1 103 ? -10.316 -1.848 -6.693 1.00 91.44 103 ALA A CA 1
ATOM 770 C C . ALA A 1 103 ? -9.192 -1.070 -7.363 1.00 91.44 103 ALA A C 1
ATOM 772 O O . ALA A 1 103 ? -8.023 -1.440 -7.337 1.00 91.44 103 ALA A O 1
ATOM 773 N N . LYS A 1 104 ? -9.540 0.081 -7.929 1.00 92.69 104 LYS A N 1
ATOM 774 C CA . LYS A 1 104 ? -8.563 1.051 -8.423 1.00 92.69 104 LYS A CA 1
ATOM 775 C C . LYS A 1 104 ? -7.859 1.729 -7.255 1.00 92.69 104 LYS A C 1
ATOM 777 O O . LYS A 1 104 ? -8.506 2.149 -6.292 1.00 92.69 104 LYS A O 1
ATOM 782 N N . LEU A 1 105 ? -6.551 1.934 -7.393 1.00 93.06 105 LEU A N 1
ATOM 783 C CA . LEU A 1 105 ? -5.844 2.895 -6.558 1.00 93.06 105 LEU A CA 1
ATOM 784 C C . LEU A 1 105 ? -6.228 4.310 -7.015 1.00 93.06 105 LEU A C 1
ATOM 786 O O . LEU A 1 105 ? -5.805 4.777 -8.071 1.00 93.06 105 LEU A O 1
ATOM 790 N N . ASP A 1 106 ? -7.042 4.978 -6.209 1.00 91.50 106 ASP A N 1
ATOM 791 C CA . ASP A 1 106 ? -7.631 6.296 -6.472 1.00 91.50 106 ASP A CA 1
ATOM 792 C C . ASP A 1 106 ? -6.962 7.438 -5.689 1.00 91.50 106 ASP A C 1
ATOM 794 O O . ASP A 1 106 ? -7.443 8.570 -5.705 1.00 91.50 106 ASP A O 1
ATOM 798 N N . ILE A 1 107 ? -5.840 7.148 -5.027 1.00 93.00 107 ILE A N 1
ATOM 799 C CA . ILE A 1 107 ? -4.982 8.144 -4.390 1.00 93.00 107 ILE A CA 1
ATOM 800 C C . ILE A 1 107 ? -3.562 8.050 -4.941 1.00 93.00 107 ILE A C 1
ATOM 802 O O . ILE A 1 107 ? -3.062 6.964 -5.236 1.00 93.00 107 ILE A O 1
ATOM 806 N N . ASP A 1 108 ? -2.888 9.191 -5.013 1.00 95.62 108 ASP A N 1
ATOM 807 C CA . ASP A 1 108 ? -1.447 9.224 -5.228 1.00 95.62 108 ASP A CA 1
ATOM 808 C C . ASP A 1 108 ? -0.749 8.905 -3.903 1.00 95.62 108 ASP A C 1
ATOM 810 O O . ASP A 1 108 ? -0.943 9.605 -2.904 1.00 95.62 108 ASP A O 1
ATOM 814 N N . MET A 1 109 ? 0.082 7.864 -3.895 1.00 97.50 109 MET A N 1
ATOM 815 C CA . MET A 1 109 ? 0.874 7.496 -2.724 1.00 97.50 109 MET A CA 1
ATOM 816 C C . MET A 1 109 ? 2.313 7.982 -2.870 1.00 97.50 109 MET A C 1
ATOM 818 O O . MET A 1 109 ? 2.871 7.982 -3.966 1.00 97.50 109 MET A O 1
ATOM 822 N N . VAL A 1 110 ? 2.920 8.402 -1.763 1.00 97.50 110 VAL A N 1
ATOM 823 C CA . VAL A 1 110 ? 4.267 8.985 -1.716 1.00 97.50 110 VAL A CA 1
ATOM 824 C C . VAL A 1 110 ? 5.053 8.390 -0.550 1.00 97.50 110 VAL A C 1
ATOM 826 O O . VAL A 1 110 ? 4.489 8.065 0.496 1.00 97.50 110 VAL A O 1
ATOM 829 N N . SER A 1 111 ? 6.366 8.241 -0.724 1.00 97.31 111 SER A N 1
ATOM 830 C CA . SER A 1 111 ? 7.267 7.801 0.338 1.00 97.31 111 SER A CA 1
ATOM 831 C C . SER A 1 111 ? 8.675 8.376 0.221 1.00 97.31 111 SER A C 1
ATOM 833 O O . SER A 1 111 ? 9.155 8.702 -0.864 1.00 97.31 111 SER A O 1
ATOM 835 N N . TYR A 1 112 ? 9.345 8.433 1.370 1.00 95.56 112 TYR A N 1
ATOM 836 C CA . TYR A 1 112 ? 10.773 8.711 1.528 1.00 95.56 112 TYR A CA 1
ATOM 837 C C . TYR A 1 112 ? 11.580 7.435 1.851 1.00 95.56 112 TYR A C 1
ATOM 839 O O . TYR A 1 112 ? 12.717 7.521 2.308 1.00 95.56 112 TYR A O 1
ATOM 847 N N . SER A 1 113 ? 10.989 6.252 1.642 1.00 95.19 113 SER A N 1
ATOM 848 C CA . SER A 1 113 ? 11.617 4.939 1.824 1.00 95.19 113 SER A CA 1
ATOM 849 C C . SER A 1 113 ? 11.270 3.974 0.684 1.00 95.19 113 SER A C 1
ATOM 851 O O . SER A 1 113 ? 10.439 4.281 -0.171 1.00 95.19 113 SER A O 1
ATOM 853 N N . ASN A 1 114 ? 11.855 2.771 0.698 1.00 96.25 114 ASN A N 1
ATOM 854 C CA . ASN A 1 114 ? 11.581 1.719 -0.291 1.00 96.25 114 ASN A CA 1
ATOM 855 C C . ASN A 1 114 ? 10.161 1.116 -0.195 1.00 96.25 114 ASN A C 1
ATOM 857 O O . ASN A 1 114 ? 9.844 0.162 -0.906 1.00 96.25 114 ASN A O 1
ATOM 861 N N . ILE A 1 115 ? 9.303 1.633 0.687 1.00 96.69 115 ILE A N 1
ATOM 862 C CA . ILE A 1 115 ? 7.921 1.187 0.862 1.00 96.69 115 ILE A CA 1
ATOM 863 C C . ILE A 1 115 ? 7.009 2.381 0.625 1.00 96.69 115 ILE A C 1
ATOM 865 O O . ILE A 1 115 ? 7.090 3.376 1.335 1.00 96.69 115 ILE A O 1
ATOM 869 N N . ILE A 1 116 ? 6.130 2.282 -0.364 1.00 98.12 116 ILE A N 1
ATOM 870 C CA . ILE A 1 116 ? 5.084 3.261 -0.644 1.00 98.12 116 ILE A CA 1
ATOM 871 C C . ILE A 1 116 ? 3.779 2.720 -0.073 1.00 98.12 116 ILE A C 1
ATOM 873 O O . ILE A 1 116 ? 3.296 1.691 -0.532 1.00 98.12 116 ILE A O 1
ATOM 877 N N . SER A 1 117 ? 3.201 3.402 0.913 1.00 97.31 117 SER A N 1
ATOM 878 C CA . SER A 1 117 ? 1.930 3.009 1.527 1.00 97.31 117 SER A CA 1
ATOM 879 C C . SER A 1 117 ? 1.095 4.226 1.940 1.00 97.31 117 SER A C 1
ATOM 881 O O . SER A 1 117 ? 1.601 5.357 1.947 1.00 97.31 117 SER A O 1
ATOM 883 N N . PRO A 1 118 ? -0.175 4.045 2.339 1.00 96.56 118 PRO A N 1
ATOM 884 C CA . PRO A 1 118 ? -0.958 5.122 2.931 1.00 96.56 118 PRO A CA 1
ATOM 885 C C . PRO A 1 118 ? -0.286 5.719 4.169 1.00 96.56 118 PRO A C 1
ATOM 887 O O . PRO A 1 118 ? -0.330 6.933 4.347 1.00 96.56 118 PRO A O 1
ATOM 890 N N . LEU A 1 119 ? 0.406 4.902 4.977 1.00 96.00 119 LEU A N 1
ATOM 891 C CA . LEU A 1 119 ? 1.153 5.377 6.146 1.00 96.00 119 LEU A CA 1
ATOM 892 C C . LEU A 1 119 ? 2.265 6.346 5.755 1.00 96.00 119 LEU A C 1
ATOM 894 O O . LEU A 1 119 ? 2.327 7.446 6.294 1.00 96.00 119 LEU A O 1
ATOM 898 N N . THR A 1 120 ? 3.116 5.982 4.793 1.00 97.25 120 THR A N 1
ATOM 899 C CA . THR A 1 120 ? 4.195 6.881 4.344 1.00 97.25 120 THR A CA 1
ATOM 900 C C . THR A 1 120 ? 3.642 8.135 3.677 1.00 97.25 120 THR A C 1
ATOM 902 O O . THR A 1 120 ? 4.244 9.203 3.769 1.00 97.25 120 THR A O 1
ATOM 905 N N . THR A 1 121 ? 2.475 8.015 3.041 1.00 97.38 121 THR A N 1
ATOM 906 C CA . THR A 1 121 ? 1.814 9.113 2.333 1.00 97.38 121 THR A CA 1
ATOM 907 C C . THR A 1 121 ? 1.210 10.129 3.296 1.00 97.38 121 THR A C 1
ATOM 909 O O . THR A 1 121 ? 1.397 11.328 3.097 1.00 97.38 121 THR A O 1
ATOM 912 N N . ILE A 1 122 ? 0.496 9.686 4.338 1.00 96.06 122 ILE A N 1
ATOM 913 C CA . ILE A 1 122 ? -0.191 10.599 5.263 1.00 96.06 122 ILE A CA 1
ATOM 914 C C . ILE A 1 122 ? 0.794 11.392 6.128 1.00 96.06 122 ILE A C 1
ATOM 916 O O . ILE A 1 122 ? 0.512 12.529 6.496 1.00 96.06 122 ILE A O 1
ATOM 920 N N . VAL A 1 123 ? 1.972 10.826 6.409 1.00 96.00 123 VAL A N 1
ATOM 921 C CA . VAL A 1 123 ? 3.021 11.500 7.188 1.00 96.00 123 VAL A CA 1
ATOM 922 C C . VAL A 1 123 ? 4.031 12.270 6.332 1.00 96.00 123 VAL A C 1
ATOM 924 O O . VAL A 1 123 ? 5.024 12.767 6.869 1.00 96.00 123 VAL A O 1
ATOM 927 N N . LYS A 1 124 ? 3.826 12.352 5.008 1.00 90.62 124 LYS A N 1
ATOM 928 C CA . LYS A 1 124 ? 4.784 12.993 4.096 1.00 90.62 124 LYS A CA 1
ATOM 929 C C . LYS A 1 124 ? 5.095 14.418 4.567 1.00 90.62 124 LYS A C 1
ATOM 931 O O . LYS A 1 124 ? 4.185 15.201 4.835 1.00 90.62 124 LYS A O 1
ATOM 936 N N . ASP A 1 125 ? 6.382 14.724 4.703 1.00 83.19 125 ASP A N 1
ATOM 937 C CA . ASP A 1 125 ? 6.891 16.037 5.127 1.00 83.19 125 ASP A CA 1
ATOM 938 C C . ASP A 1 125 ? 6.316 16.569 6.455 1.00 83.19 125 ASP A C 1
ATOM 940 O O . ASP A 1 125 ? 6.376 17.767 6.727 1.00 83.19 125 ASP A O 1
ATOM 944 N N . ASN A 1 126 ? 5.774 15.690 7.309 1.00 88.75 126 ASN A N 1
ATOM 945 C CA . ASN A 1 126 ? 5.085 16.081 8.534 1.00 88.75 126 ASN A CA 1
ATOM 946 C C . ASN A 1 126 ? 5.595 15.293 9.750 1.00 88.75 126 ASN A C 1
ATOM 948 O O . ASN A 1 126 ? 5.026 14.281 10.163 1.00 88.75 126 ASN A O 1
ATOM 952 N N . ASN A 1 127 ? 6.668 15.796 10.367 1.00 90.75 127 ASN A N 1
ATOM 953 C CA . ASN A 1 127 ? 7.237 15.191 11.575 1.00 90.75 127 ASN A CA 1
ATOM 954 C C . ASN A 1 127 ? 6.245 15.160 12.749 1.00 90.75 127 ASN A C 1
ATOM 956 O O . ASN A 1 127 ? 6.218 14.176 13.483 1.00 90.75 127 ASN A O 1
ATOM 960 N N . SER A 1 128 ? 5.382 16.172 12.890 1.00 93.62 128 SER A N 1
ATOM 961 C CA . SER A 1 128 ? 4.361 16.204 13.946 1.00 93.62 128 SER A CA 1
ATOM 962 C C . SER A 1 128 ? 3.354 15.060 13.809 1.00 93.62 128 SER A C 1
ATOM 964 O O . SER A 1 128 ? 2.929 14.490 14.809 1.00 93.62 128 SER A O 1
ATOM 966 N N . SER A 1 129 ? 3.027 14.655 12.578 1.00 94.50 129 SER A N 1
ATOM 967 C CA . SER A 1 129 ? 2.196 13.472 12.330 1.00 94.50 129 SER A CA 1
ATOM 968 C C . SER A 1 129 ? 2.874 12.182 12.790 1.00 94.50 129 SER A C 1
ATOM 970 O O . SER A 1 129 ? 2.233 11.339 13.412 1.00 94.50 129 SER A O 1
ATOM 972 N N . ILE A 1 130 ? 4.179 12.037 12.546 1.00 94.62 130 ILE A N 1
ATOM 973 C CA . ILE A 1 130 ? 4.956 10.875 13.008 1.00 94.62 130 ILE A CA 1
ATOM 974 C C . ILE A 1 130 ? 4.968 10.818 14.540 1.00 94.62 130 ILE A C 1
ATOM 976 O O . ILE A 1 130 ? 4.716 9.762 15.125 1.00 94.62 130 ILE A O 1
ATOM 980 N N . GLU A 1 131 ? 5.232 11.951 15.194 1.00 95.31 131 GLU A N 1
ATOM 981 C CA . GLU A 1 131 ? 5.219 12.063 16.655 1.00 95.31 131 GLU A CA 1
ATOM 982 C C . GLU A 1 131 ? 3.844 11.724 17.235 1.00 95.31 131 GLU A C 1
ATOM 984 O O . GLU A 1 131 ? 3.754 10.961 18.198 1.00 95.31 131 GLU A O 1
ATOM 989 N N . TYR A 1 132 ? 2.771 12.230 16.624 1.00 95.31 132 TYR A N 1
ATOM 990 C CA . TYR A 1 132 ? 1.403 11.952 17.046 1.00 95.31 132 TYR A CA 1
ATOM 991 C C . TYR A 1 132 ? 1.062 10.459 16.943 1.00 95.31 132 TYR A C 1
ATOM 993 O O . TYR A 1 132 ? 0.538 9.890 17.904 1.00 95.31 132 TYR A O 1
ATOM 1001 N N . LEU A 1 133 ? 1.399 9.807 15.824 1.00 95.50 133 LEU A N 1
ATOM 1002 C CA . LEU A 1 133 ? 1.166 8.370 15.638 1.00 95.50 133 LEU A CA 1
ATOM 1003 C C . LEU A 1 133 ? 1.984 7.518 16.618 1.00 95.50 133 LEU A C 1
ATOM 1005 O O . LEU A 1 133 ? 1.458 6.573 17.207 1.00 95.50 133 LEU A O 1
ATOM 1009 N N . THR A 1 134 ? 3.243 7.893 16.852 1.00 94.44 134 THR A N 1
ATOM 1010 C CA . THR A 1 134 ? 4.124 7.187 17.794 1.00 94.44 134 THR A CA 1
ATOM 1011 C C . THR A 1 134 ? 3.609 7.314 19.228 1.00 94.44 134 THR A C 1
ATOM 1013 O O . THR A 1 134 ? 3.514 6.320 19.944 1.00 94.44 134 THR A O 1
ATOM 1016 N N . LYS A 1 135 ? 3.242 8.531 19.651 1.00 95.12 135 LYS A N 1
ATOM 1017 C CA . LYS A 1 135 ? 2.839 8.831 21.032 1.00 95.12 135 LYS A CA 1
ATOM 1018 C C . LYS A 1 135 ? 1.475 8.250 21.399 1.00 95.12 135 LYS A C 1
ATOM 1020 O O . LYS A 1 135 ? 1.306 7.796 22.525 1.00 95.12 135 LYS A O 1
ATOM 1025 N N . ASN A 1 136 ? 0.507 8.304 20.485 1.00 94.94 136 ASN A N 1
ATOM 1026 C CA . ASN A 1 136 ? -0.883 7.964 20.803 1.00 94.94 136 ASN A CA 1
ATOM 1027 C C . ASN A 1 136 ? -1.280 6.547 20.379 1.00 94.94 136 ASN A C 1
ATOM 1029 O O . ASN A 1 136 ? -2.236 6.001 20.926 1.00 94.94 136 ASN A O 1
ATOM 1033 N N . TYR A 1 137 ? -0.569 5.947 19.418 1.00 93.38 137 TYR A N 1
ATOM 1034 C CA . TYR A 1 137 ? -1.013 4.702 18.782 1.00 93.38 137 TYR A CA 1
ATOM 1035 C C . TYR A 1 137 ? 0.075 3.645 18.618 1.00 93.38 137 TYR A C 1
ATOM 1037 O O . TYR A 1 137 ? -0.156 2.656 17.933 1.00 93.38 137 TYR A O 1
ATOM 1045 N N . ASN A 1 138 ? 1.240 3.833 19.245 1.00 91.06 138 ASN A N 1
ATOM 1046 C CA . ASN A 1 138 ? 2.326 2.851 19.244 1.00 91.06 138 ASN A CA 1
ATOM 1047 C C . ASN A 1 138 ? 2.812 2.454 17.831 1.00 91.06 138 ASN A C 1
ATOM 1049 O O . ASN A 1 138 ? 3.372 1.379 17.632 1.00 91.06 138 ASN A O 1
ATOM 1053 N N . ILE A 1 139 ? 2.622 3.332 16.842 1.00 95.25 139 ILE A N 1
ATOM 1054 C CA . ILE A 1 139 ? 3.146 3.145 15.489 1.00 95.25 139 ILE A CA 1
ATOM 1055 C C . ILE A 1 139 ? 4.562 3.710 15.457 1.00 95.25 139 ILE A C 1
ATOM 1057 O O . ILE A 1 139 ? 4.746 4.928 15.461 1.00 95.25 139 ILE A O 1
ATOM 1061 N N . SER A 1 140 ? 5.576 2.844 15.445 1.00 95.19 140 SER A N 1
ATOM 1062 C CA . SER A 1 140 ? 6.962 3.310 15.426 1.00 95.19 140 SER A CA 1
ATOM 1063 C C . SER A 1 140 ? 7.347 3.877 14.059 1.00 95.19 140 SER A C 1
ATOM 1065 O O . SER A 1 140 ? 6.794 3.509 13.022 1.00 95.19 140 SER A O 1
ATOM 1067 N N . ARG A 1 141 ? 8.383 4.723 14.028 1.00 94.94 141 ARG A N 1
ATOM 1068 C CA . ARG A 1 141 ? 8.961 5.219 12.768 1.00 94.94 141 ARG A CA 1
ATOM 1069 C C . ARG A 1 141 ? 9.350 4.076 11.820 1.00 94.94 141 ARG A C 1
ATOM 1071 O O . ARG A 1 141 ? 9.147 4.197 10.616 1.00 94.94 141 ARG A O 1
ATOM 1078 N N . SER A 1 142 ? 9.874 2.973 12.356 1.00 95.06 142 SER A N 1
ATOM 1079 C CA . SER A 1 142 ? 10.253 1.814 11.542 1.00 95.06 142 SER A CA 1
ATOM 1080 C C . SER A 1 142 ? 9.034 1.104 10.947 1.00 95.06 142 SER A C 1
ATOM 1082 O O . SER A 1 142 ? 9.080 0.661 9.804 1.00 95.06 142 SER A O 1
ATOM 1084 N N . ASP A 1 143 ? 7.911 1.064 11.669 1.00 95.31 143 ASP A N 1
ATOM 1085 C CA . ASP A 1 143 ? 6.660 0.501 11.144 1.00 95.31 143 ASP A CA 1
ATOM 1086 C C . ASP A 1 143 ? 6.083 1.339 9.996 1.00 95.31 143 ASP A C 1
ATOM 1088 O O . ASP A 1 143 ? 5.419 0.792 9.121 1.00 95.31 143 ASP A O 1
ATOM 1092 N N . ILE A 1 144 ? 6.356 2.650 9.986 1.00 95.00 144 ILE A N 1
ATOM 1093 C CA . ILE A 1 144 ? 5.940 3.561 8.913 1.00 95.00 144 ILE A CA 1
ATOM 1094 C C . ILE A 1 144 ? 6.817 3.379 7.669 1.00 95.00 144 ILE A C 1
ATOM 1096 O O . ILE A 1 144 ? 6.282 3.293 6.568 1.00 95.00 144 ILE A O 1
ATOM 1100 N N . PHE A 1 145 ? 8.146 3.357 7.822 1.00 94.81 145 PHE A N 1
ATOM 1101 C CA . PHE A 1 145 ? 9.065 3.503 6.685 1.00 94.81 145 PHE A CA 1
ATOM 1102 C C . PHE A 1 145 ? 9.785 2.221 6.258 1.00 94.81 145 PHE A C 1
ATOM 1104 O O . PHE A 1 145 ? 10.113 2.093 5.078 1.00 94.81 145 PHE A O 1
ATOM 1111 N N . ASP A 1 146 ? 10.023 1.274 7.163 1.00 93.69 146 ASP A N 1
ATOM 1112 C CA . ASP A 1 146 ? 10.937 0.151 6.901 1.00 93.69 146 ASP A CA 1
ATOM 1113 C C . ASP A 1 146 ? 10.215 -1.189 6.758 1.00 93.69 146 ASP A C 1
ATOM 1115 O O . ASP A 1 146 ? 10.790 -2.162 6.264 1.00 93.69 146 ASP A O 1
ATOM 1119 N N . LYS A 1 147 ? 8.956 -1.262 7.199 1.00 94.25 147 LYS A N 1
ATOM 1120 C CA . LYS A 1 147 ? 8.190 -2.507 7.241 1.00 94.25 147 LYS A CA 1
ATOM 1121 C C . LYS A 1 147 ? 6.930 -2.436 6.395 1.00 94.25 147 LYS A C 1
ATOM 1123 O O . LYS A 1 147 ? 6.318 -1.390 6.219 1.00 94.25 147 LYS A O 1
ATOM 1128 N N . VAL A 1 148 ? 6.539 -3.593 5.872 1.00 93.12 148 VAL A N 1
ATOM 1129 C CA . VAL A 1 148 ? 5.338 -3.747 5.048 1.00 93.12 148 VAL A CA 1
ATOM 1130 C C . VAL A 1 148 ? 4.116 -3.806 5.965 1.00 93.12 148 VAL A C 1
ATOM 1132 O O . VAL A 1 148 ? 4.045 -4.750 6.754 1.00 93.12 148 VAL A O 1
ATOM 1135 N N . PRO A 1 149 ? 3.150 -2.870 5.867 1.00 93.38 149 PRO A N 1
ATOM 1136 C CA . PRO A 1 149 ? 2.030 -2.789 6.805 1.00 93.38 149 PRO A CA 1
ATOM 1137 C C . PRO A 1 149 ? 1.306 -4.112 7.084 1.00 93.38 149 PRO A C 1
ATOM 1139 O O . PRO A 1 149 ? 1.088 -4.439 8.248 1.00 93.38 149 PRO A O 1
ATOM 1142 N N . SER A 1 150 ? 1.028 -4.912 6.047 1.00 92.62 150 SER A N 1
ATOM 1143 C CA . SER A 1 150 ? 0.330 -6.209 6.130 1.00 92.62 150 SER A CA 1
ATOM 1144 C C . SER A 1 150 ? 1.053 -7.290 6.947 1.00 92.62 150 SER A C 1
ATOM 1146 O O . SER A 1 150 ? 0.481 -8.341 7.226 1.00 92.62 150 SER A O 1
ATOM 1148 N N . LYS A 1 151 ? 2.317 -7.065 7.329 1.00 91.44 151 LYS A N 1
ATOM 1149 C CA . LYS A 1 151 ? 3.174 -8.057 8.002 1.00 91.44 151 LYS A CA 1
ATOM 1150 C C . LYS A 1 151 ? 3.772 -7.564 9.319 1.00 91.44 151 LYS A C 1
ATOM 1152 O O . LYS A 1 151 ? 4.566 -8.283 9.920 1.00 91.44 151 LYS A O 1
ATOM 1157 N N . THR A 1 152 ? 3.443 -6.348 9.750 1.00 92.50 152 THR A N 1
ATOM 1158 C CA . THR A 1 152 ? 4.136 -5.690 10.868 1.00 92.50 152 THR A CA 1
ATOM 1159 C C . THR A 1 152 ? 3.460 -5.933 12.211 1.00 92.50 152 THR A C 1
ATOM 1161 O O . THR A 1 152 ? 4.042 -6.549 13.100 1.00 92.50 152 THR A O 1
ATOM 1164 N N . SER A 1 153 ? 2.252 -5.400 12.385 1.00 94.62 153 SER A N 1
ATOM 1165 C CA . SER A 1 153 ? 1.481 -5.476 13.625 1.00 94.62 153 SER A CA 1
ATOM 1166 C C . SER A 1 153 ? 0.013 -5.168 13.338 1.00 94.62 153 SER A C 1
ATOM 1168 O O . SER A 1 153 ? -0.298 -4.563 12.309 1.00 94.62 153 SER A O 1
ATOM 1170 N N . ILE A 1 154 ? -0.879 -5.538 14.260 1.00 95.25 154 ILE A N 1
ATOM 1171 C CA . ILE A 1 154 ? -2.304 -5.185 14.181 1.00 95.25 154 ILE A CA 1
ATOM 1172 C C . ILE A 1 154 ? -2.464 -3.665 14.066 1.00 95.25 154 ILE A C 1
ATOM 1174 O O . ILE A 1 154 ? -3.126 -3.197 13.145 1.00 95.25 154 ILE A O 1
ATOM 1178 N N . ASP A 1 155 ? -1.796 -2.886 14.923 1.00 95.19 155 ASP A N 1
ATOM 1179 C CA . ASP A 1 155 ? -1.888 -1.424 14.889 1.00 95.19 155 ASP A CA 1
ATOM 1180 C C . ASP A 1 155 ? -1.434 -0.863 13.531 1.00 95.19 155 ASP A C 1
ATOM 1182 O O . ASP A 1 155 ? -2.114 -0.017 12.956 1.00 95.19 155 ASP A O 1
ATOM 1186 N N . THR A 1 156 ? -0.347 -1.376 12.946 1.00 95.44 156 THR A N 1
ATOM 1187 C CA . THR A 1 156 ? 0.121 -0.940 11.617 1.00 95.44 156 THR A CA 1
ATOM 1188 C C . THR A 1 156 ? -0.884 -1.268 10.507 1.00 95.44 156 THR A C 1
ATOM 1190 O O . THR A 1 156 ? -1.099 -0.443 9.618 1.00 95.44 156 THR A O 1
ATOM 1193 N N . ILE A 1 157 ? -1.532 -2.436 10.562 1.00 95.62 157 ILE A N 1
ATOM 1194 C CA . ILE A 1 157 ? -2.581 -2.833 9.608 1.00 95.62 157 ILE A CA 1
ATOM 1195 C C . ILE A 1 157 ? -3.786 -1.890 9.712 1.00 95.62 157 ILE A C 1
ATOM 1197 O O . ILE A 1 157 ? -4.259 -1.370 8.696 1.00 95.62 157 ILE A O 1
ATOM 1201 N N . LEU A 1 158 ? -4.255 -1.627 10.937 1.00 95.88 158 LEU A N 1
ATOM 1202 C CA . LEU A 1 158 ? -5.366 -0.709 11.190 1.00 95.88 158 LEU A CA 1
ATOM 1203 C C . LEU A 1 158 ? -5.023 0.697 10.689 1.00 95.88 158 LEU A C 1
ATOM 1205 O O . LEU A 1 158 ? -5.798 1.302 9.949 1.00 95.88 158 LEU A O 1
ATOM 1209 N N . PHE A 1 159 ? -3.839 1.203 11.038 1.00 95.81 159 PHE A N 1
ATOM 1210 C CA . PHE A 1 159 ? -3.430 2.557 10.680 1.00 95.81 159 PHE A CA 1
ATOM 1211 C C . PHE A 1 159 ? -3.131 2.740 9.194 1.00 95.81 159 PHE A C 1
ATOM 1213 O O . PHE A 1 159 ? -3.338 3.840 8.693 1.00 95.81 159 PHE A O 1
ATOM 1220 N N . SER A 1 160 ? -2.735 1.697 8.462 1.00 95.25 160 SER A N 1
ATOM 1221 C CA . SER A 1 160 ? -2.665 1.762 6.995 1.00 95.25 160 SER A CA 1
ATOM 1222 C C . SER A 1 160 ? -4.043 2.038 6.381 1.00 95.25 160 SER A C 1
ATOM 1224 O O . SER A 1 160 ? -4.185 2.919 5.531 1.00 95.25 160 SER A O 1
ATOM 1226 N N . ASN A 1 161 ? -5.085 1.371 6.884 1.00 94.56 161 ASN A N 1
ATOM 1227 C CA . ASN A 1 161 ? -6.463 1.584 6.437 1.00 94.56 161 ASN A CA 1
ATOM 1228 C C . ASN A 1 161 ? -7.021 2.952 6.870 1.00 94.56 161 ASN A C 1
ATOM 1230 O O . ASN A 1 161 ? -7.618 3.666 6.063 1.00 94.56 161 ASN A O 1
ATOM 1234 N N . ILE A 1 162 ? -6.774 3.356 8.121 1.00 95.62 162 ILE A N 1
ATOM 1235 C CA . ILE A 1 162 ? -7.145 4.685 8.636 1.00 95.62 162 ILE A CA 1
ATOM 1236 C C . ILE A 1 162 ? -6.472 5.781 7.806 1.00 95.62 162 ILE A C 1
ATOM 1238 O O . ILE A 1 162 ? -7.134 6.728 7.386 1.00 95.62 162 ILE A O 1
ATOM 1242 N N . ALA A 1 163 ? -5.170 5.644 7.538 1.00 95.81 163 ALA A N 1
ATOM 1243 C CA . ALA A 1 163 ? -4.414 6.605 6.749 1.00 95.81 163 ALA A CA 1
ATOM 1244 C C . ALA A 1 163 ? -4.988 6.740 5.341 1.00 95.81 163 ALA A C 1
ATOM 1246 O O . ALA A 1 163 ? -5.128 7.854 4.843 1.00 95.81 163 ALA A O 1
ATOM 1247 N N . TYR A 1 164 ? -5.382 5.627 4.722 1.00 94.75 164 TYR A N 1
ATOM 1248 C CA . TYR A 1 164 ? -6.023 5.673 3.420 1.00 94.75 164 TYR A CA 1
ATOM 1249 C C . TYR A 1 164 ? -7.324 6.494 3.433 1.00 94.75 164 TYR A C 1
ATOM 1251 O O . TYR A 1 164 ? -7.480 7.417 2.631 1.00 94.75 164 TYR A O 1
ATOM 1259 N N . ILE A 1 165 ? -8.238 6.193 4.360 1.00 93.69 165 ILE A N 1
ATOM 1260 C CA . ILE A 1 165 ? -9.523 6.899 4.471 1.00 93.69 165 ILE A CA 1
ATOM 1261 C C . ILE A 1 165 ? -9.302 8.379 4.788 1.00 93.69 165 ILE A C 1
ATOM 1263 O O . ILE A 1 165 ? -9.963 9.237 4.202 1.00 93.69 165 ILE A O 1
ATOM 1267 N N . ALA A 1 166 ? -8.350 8.690 5.667 1.00 95.06 166 ALA A N 1
ATOM 1268 C CA . ALA A 1 166 ? -7.997 10.060 6.004 1.00 95.06 166 ALA A CA 1
ATOM 1269 C C . ALA A 1 166 ? -7.439 10.825 4.795 1.00 95.06 166 ALA A C 1
ATOM 1271 O O . ALA A 1 166 ? -7.874 11.945 4.548 1.00 95.06 166 ALA A O 1
ATOM 1272 N N . ILE A 1 167 ? -6.554 10.222 3.989 1.00 94.81 167 ILE A N 1
ATOM 1273 C CA . ILE A 1 167 ? -6.054 10.836 2.746 1.00 94.81 167 ILE A CA 1
ATOM 1274 C C . ILE A 1 167 ? -7.213 11.101 1.783 1.00 94.81 167 ILE A C 1
ATOM 1276 O O . ILE A 1 167 ? -7.348 12.213 1.275 1.00 94.81 167 ILE A O 1
ATOM 1280 N N . LYS A 1 168 ? -8.070 10.100 1.559 1.00 91.75 168 LYS A N 1
ATOM 1281 C CA . LYS A 1 168 ? -9.190 10.200 0.619 1.00 91.75 168 LYS A CA 1
ATOM 1282 C C . LYS A 1 168 ? -10.181 11.303 0.997 1.00 91.75 168 LYS A C 1
ATOM 1284 O O . LYS A 1 168 ? -10.666 12.013 0.122 1.00 91.75 168 LYS A O 1
ATOM 1289 N N . ASN A 1 169 ? -10.441 11.476 2.290 1.00 92.75 169 ASN A N 1
ATOM 1290 C CA . ASN A 1 169 ? -11.353 12.501 2.796 1.00 92.75 169 ASN A CA 1
ATOM 1291 C C . ASN A 1 169 ? -10.646 13.797 3.229 1.00 92.75 169 ASN A C 1
ATOM 1293 O O . ASN A 1 169 ? -11.290 14.708 3.739 1.00 92.75 169 ASN A O 1
ATOM 1297 N N . SER A 1 170 ? -9.330 13.909 3.013 1.00 94.06 170 SER A N 1
ATOM 1298 C CA . SER A 1 170 ? -8.515 15.062 3.427 1.00 94.06 170 SER A CA 1
ATOM 1299 C C . SER A 1 170 ? -8.576 15.379 4.932 1.00 94.06 170 SER A C 1
ATOM 1301 O O . SER A 1 170 ? -8.457 16.538 5.336 1.00 94.06 170 SER A O 1
ATOM 1303 N N . TYR A 1 171 ? -8.738 14.359 5.776 1.00 95.44 171 TYR A N 1
ATOM 1304 C CA . TYR A 1 171 ? -8.699 14.511 7.229 1.00 95.44 171 TYR A CA 1
ATOM 1305 C C . TYR A 1 171 ? -7.271 14.773 7.698 1.00 95.44 171 TYR A C 1
ATOM 1307 O O . TYR A 1 171 ? -6.329 14.071 7.321 1.00 95.44 171 TYR A O 1
ATOM 1315 N N . LYS A 1 172 ? -7.105 15.775 8.562 1.00 94.38 172 LYS A N 1
ATOM 1316 C CA . LYS A 1 172 ? -5.818 16.041 9.209 1.00 94.38 172 LYS A CA 1
ATOM 1317 C C . LYS A 1 172 ? -5.592 15.025 10.323 1.00 94.38 172 LYS A C 1
ATOM 1319 O O . LYS A 1 172 ? -6.509 14.742 11.092 1.00 94.38 172 LYS A O 1
ATOM 1324 N N . ILE A 1 173 ? -4.377 14.496 10.431 1.00 94.56 173 ILE A N 1
ATOM 1325 C CA . ILE A 1 173 ? -3.969 13.748 11.626 1.00 94.56 173 ILE A CA 1
ATOM 1326 C C . ILE A 1 173 ? -4.145 14.671 12.825 1.00 94.56 173 ILE A C 1
ATOM 1328 O O . ILE A 1 173 ? -3.661 15.786 12.729 1.00 94.56 173 ILE A O 1
ATOM 1332 N N . ASP A 1 174 ? -4.772 14.166 13.893 1.00 92.75 174 ASP A N 1
ATOM 1333 C CA . ASP A 1 174 ? -5.208 14.873 15.116 1.00 92.75 174 ASP A CA 1
ATOM 1334 C C . ASP A 1 174 ? -6.597 15.529 15.095 1.00 92.75 174 ASP A C 1
ATOM 1336 O O . ASP A 1 174 ? -7.091 15.908 16.156 1.00 92.75 174 ASP A O 1
ATOM 1340 N N . SER A 1 175 ? -7.263 15.574 13.939 1.00 96.12 175 SER A N 1
ATOM 1341 C CA . SER A 1 175 ? -8.643 16.067 13.853 1.00 96.12 175 SER A CA 1
ATOM 1342 C C . SER A 1 175 ? -9.654 15.135 14.530 1.00 96.12 175 SER A C 1
ATOM 1344 O O . SER A 1 175 ? -9.402 13.937 14.733 1.00 96.12 175 SER A O 1
ATOM 1346 N N . ASP A 1 176 ? -10.837 15.674 14.829 1.00 97.69 176 ASP A N 1
ATOM 1347 C CA . ASP A 1 176 ? -11.965 14.900 15.352 1.00 97.69 176 ASP A CA 1
ATOM 1348 C C . ASP A 1 176 ? -12.404 13.830 14.342 1.00 97.69 176 ASP A C 1
ATOM 1350 O O . ASP A 1 176 ? -12.645 12.685 14.720 1.00 97.69 176 ASP A O 1
ATOM 1354 N N . GLU A 1 177 ? -12.419 14.146 13.043 1.00 97.50 177 GLU A N 1
ATOM 1355 C CA . GLU A 1 177 ? -12.760 13.205 11.972 1.00 97.50 177 GLU A CA 1
ATOM 1356 C C . GLU A 1 177 ? -11.741 12.064 11.862 1.00 97.50 177 GLU A C 1
ATOM 1358 O O . GLU A 1 177 ? -12.113 10.895 11.695 1.00 97.50 177 GLU A O 1
ATOM 1363 N N . PHE A 1 178 ? -10.448 12.376 12.003 1.00 96.81 178 PHE A N 1
ATOM 1364 C CA . PHE A 1 178 ? -9.396 11.362 12.060 1.00 96.81 178 PHE A CA 1
ATOM 1365 C C . PHE A 1 178 ? -9.574 10.464 13.286 1.00 96.81 178 PHE A C 1
ATOM 1367 O O . PHE A 1 178 ? -9.569 9.240 13.162 1.00 96.81 178 PHE A O 1
ATOM 1374 N N . THR A 1 179 ? -9.795 11.055 14.460 1.00 96.75 179 THR A N 1
ATOM 1375 C CA . THR A 1 179 ? -9.988 10.321 15.718 1.00 96.75 179 THR A CA 1
ATOM 1376 C C . THR A 1 179 ? -11.238 9.439 15.668 1.00 96.75 179 THR A C 1
ATOM 1378 O O . THR A 1 179 ? -11.201 8.282 16.090 1.00 96.75 179 THR A O 1
ATOM 1381 N N . GLN A 1 180 ? -12.328 9.927 15.077 1.00 97.44 180 GLN A N 1
ATOM 1382 C CA . GLN A 1 180 ? -13.536 9.137 14.862 1.00 97.44 180 GLN A CA 1
ATOM 1383 C C . GLN A 1 180 ? -13.282 7.970 13.902 1.00 97.44 180 GLN A C 1
ATOM 1385 O O . GLN A 1 180 ? -13.749 6.859 14.148 1.00 97.44 180 GLN A O 1
ATOM 1390 N N . THR A 1 181 ? -12.502 8.189 12.839 1.00 96.19 181 THR A N 1
ATOM 1391 C CA . THR A 1 181 ? -12.100 7.127 11.903 1.00 96.19 181 THR A CA 1
ATOM 1392 C C . THR A 1 181 ? -11.283 6.042 12.612 1.00 96.19 181 THR A C 1
ATOM 1394 O O . THR A 1 181 ? -11.540 4.854 12.409 1.00 96.19 181 THR A O 1
ATOM 1397 N N . VAL A 1 182 ? -10.347 6.431 13.488 1.00 97.12 182 VAL A N 1
ATOM 1398 C CA . VAL A 1 182 ? -9.572 5.497 14.323 1.00 97.12 182 VAL A CA 1
ATOM 1399 C C . VAL A 1 182 ? -10.502 4.649 15.192 1.00 97.12 182 VAL A C 1
ATOM 1401 O O . VAL A 1 182 ? -10.378 3.424 15.195 1.00 97.12 182 VAL A O 1
ATOM 1404 N N . THR A 1 183 ? -11.436 5.284 15.905 1.00 97.62 183 THR A N 1
ATOM 1405 C CA . THR A 1 183 ? -12.399 4.596 16.778 1.00 97.62 183 THR A CA 1
ATOM 1406 C C . THR A 1 183 ? -13.248 3.605 15.987 1.00 97.62 183 THR A C 1
ATOM 1408 O O . THR A 1 183 ? -13.271 2.424 16.320 1.00 97.62 183 THR A O 1
ATOM 1411 N N . ASN A 1 184 ? -13.845 4.044 14.875 1.00 96.06 184 ASN A N 1
ATOM 1412 C CA . ASN A 1 184 ? -14.704 3.199 14.044 1.00 96.06 184 ASN A CA 1
ATOM 1413 C C . ASN A 1 184 ? -13.972 1.948 13.534 1.00 96.06 184 ASN A C 1
ATOM 1415 O O . ASN A 1 184 ? -14.518 0.848 13.568 1.00 96.06 184 ASN A O 1
ATOM 1419 N N . ILE A 1 185 ? -12.726 2.093 13.072 1.00 95.94 185 ILE A N 1
ATOM 1420 C CA . ILE A 1 185 ? -11.947 0.961 12.551 1.00 95.94 185 ILE A CA 1
ATOM 1421 C C . ILE A 1 185 ? -11.517 0.010 13.668 1.00 95.94 185 ILE A C 1
ATOM 1423 O O . ILE A 1 185 ? -11.566 -1.207 13.483 1.00 95.94 185 ILE A O 1
ATOM 1427 N N . LYS A 1 186 ? -11.139 0.536 14.838 1.00 96.81 186 LYS A N 1
ATOM 1428 C CA . LYS A 1 186 ? -10.848 -0.299 16.010 1.00 96.81 186 LYS A CA 1
ATOM 1429 C C . LYS A 1 186 ? -12.076 -1.077 16.468 1.00 96.81 186 LYS A C 1
ATOM 1431 O O . LYS A 1 186 ? -11.946 -2.252 16.801 1.00 96.81 186 LYS A O 1
ATOM 1436 N N . ASP A 1 187 ? -13.255 -0.467 16.433 1.00 97.50 187 ASP A N 1
ATOM 1437 C CA . ASP A 1 187 ? -14.505 -1.142 16.779 1.00 97.50 187 ASP A CA 1
ATOM 1438 C C . ASP A 1 187 ? -14.833 -2.263 15.787 1.00 97.50 187 ASP A C 1
ATOM 1440 O O . ASP A 1 187 ? -15.137 -3.377 16.213 1.00 97.50 187 ASP A O 1
ATOM 1444 N N . ILE A 1 188 ? -14.687 -2.020 14.478 1.00 96.50 188 ILE A N 1
ATOM 1445 C CA . ILE A 1 188 ? -14.838 -3.060 13.444 1.00 96.50 188 ILE A CA 1
ATOM 1446 C C . ILE A 1 188 ? -13.874 -4.222 13.704 1.00 96.50 188 ILE A C 1
ATOM 1448 O O . ILE A 1 188 ? -14.292 -5.382 13.699 1.00 96.50 188 ILE A O 1
ATOM 1452 N N . TYR A 1 189 ? -12.600 -3.921 13.967 1.00 97.31 189 TYR A N 1
ATOM 1453 C CA . TYR A 1 189 ? -11.600 -4.930 14.302 1.00 97.31 189 TYR A CA 1
ATOM 1454 C C . TYR A 1 189 ? -12.000 -5.745 15.535 1.00 97.31 189 TYR A C 1
ATOM 1456 O O . TYR A 1 189 ? -12.062 -6.972 15.464 1.00 97.31 189 TYR A O 1
ATOM 1464 N N . ASN A 1 190 ? -12.339 -5.079 16.638 1.00 97.62 190 ASN A N 1
ATOM 1465 C CA . ASN A 1 190 ? -12.693 -5.742 17.890 1.00 97.62 190 ASN A CA 1
ATOM 1466 C C . ASN A 1 190 ? -13.939 -6.627 17.749 1.00 97.62 190 ASN A C 1
ATOM 1468 O O . ASN A 1 190 ? -14.010 -7.686 18.364 1.00 97.62 190 ASN A O 1
ATOM 1472 N N . GLN A 1 191 ? -14.913 -6.213 16.934 1.00 97.25 191 GLN A N 1
ATOM 1473 C CA . GLN A 1 191 ? -16.161 -6.952 16.735 1.00 97.25 191 GLN A CA 1
ATOM 1474 C C . GLN A 1 191 ? -16.023 -8.146 15.788 1.00 97.25 191 GLN A C 1
ATOM 1476 O O . GLN A 1 191 ? -16.736 -9.133 15.962 1.00 97.25 191 GLN A O 1
ATOM 1481 N N . LYS A 1 192 ? -15.170 -8.052 14.760 1.00 97.38 192 LYS A N 1
ATOM 1482 C CA . LYS A 1 192 ? -15.151 -9.026 13.653 1.00 97.38 192 LYS A CA 1
ATOM 1483 C C . LYS A 1 192 ? -13.854 -9.814 13.518 1.00 97.38 192 LYS A C 1
ATOM 1485 O O . LYS A 1 192 ? -13.876 -10.908 12.962 1.00 97.38 192 LYS A O 1
ATOM 1490 N N . PHE A 1 193 ? -12.734 -9.264 13.981 1.00 97.62 193 PHE A N 1
ATOM 1491 C CA . PHE A 1 193 ? -11.401 -9.731 13.598 1.00 97.62 193 PHE A CA 1
ATOM 1492 C C . PHE A 1 193 ? -10.434 -9.930 14.773 1.00 97.62 193 PHE A C 1
ATOM 1494 O O . PHE A 1 193 ? -9.310 -10.369 14.548 1.00 97.62 193 PHE A O 1
ATOM 1501 N N . ALA A 1 194 ? -10.859 -9.672 16.016 1.00 96.19 194 ALA A N 1
ATOM 1502 C CA . ALA A 1 194 ? -10.017 -9.794 17.212 1.00 96.19 194 ALA A CA 1
ATOM 1503 C C . ALA A 1 194 ? -9.402 -11.192 17.411 1.00 96.19 194 ALA A C 1
ATOM 1505 O O . ALA A 1 194 ? -8.311 -11.314 17.966 1.00 96.19 194 ALA A O 1
ATOM 1506 N N . ASP A 1 195 ? -10.082 -12.239 16.936 1.00 96.31 195 ASP A N 1
ATOM 1507 C CA . ASP A 1 195 ? -9.625 -13.627 17.057 1.00 96.31 195 ASP A CA 1
ATOM 1508 C C . ASP A 1 195 ? -8.639 -14.049 15.949 1.00 96.31 195 ASP A C 1
ATOM 1510 O O . ASP A 1 195 ? -8.076 -15.149 15.995 1.00 96.31 195 ASP A O 1
ATOM 1514 N N . ILE A 1 196 ? -8.404 -13.195 14.946 1.00 96.56 196 ILE A N 1
ATOM 1515 C CA . ILE A 1 196 ? -7.527 -13.497 13.812 1.00 96.56 196 ILE A CA 1
ATOM 1516 C C . ILE A 1 196 ? -6.075 -13.226 14.195 1.00 96.56 196 ILE A C 1
ATOM 1518 O O . ILE A 1 196 ? -5.658 -12.089 14.400 1.00 96.56 196 ILE A O 1
ATOM 1522 N N . LYS A 1 197 ? -5.282 -14.298 14.258 1.00 93.69 197 LYS A N 1
ATOM 1523 C CA . LYS A 1 197 ? -3.866 -14.238 14.655 1.00 93.69 197 LYS A CA 1
ATOM 1524 C C . LYS A 1 197 ? -2.908 -14.064 13.483 1.00 93.69 197 LYS A C 1
ATOM 1526 O O . LYS A 1 197 ? -1.808 -13.552 13.671 1.00 93.69 197 LYS A O 1
ATOM 1531 N N . ASP A 1 198 ? -3.296 -14.527 12.298 1.00 95.75 198 ASP A N 1
ATOM 1532 C CA . ASP A 1 198 ? -2.479 -14.374 11.101 1.00 95.75 198 ASP A CA 1
ATOM 1533 C C . ASP A 1 198 ? -2.608 -12.940 10.575 1.00 95.75 198 ASP A C 1
ATOM 1535 O O . ASP A 1 198 ? -3.683 -12.509 10.160 1.00 95.75 198 ASP A O 1
ATOM 1539 N N . LEU A 1 199 ? -1.507 -12.185 10.626 1.00 94.44 199 LEU A N 1
ATOM 1540 C CA . LEU A 1 199 ? -1.490 -10.771 10.243 1.00 94.44 199 LEU A CA 1
ATOM 1541 C C . LEU A 1 199 ? -1.816 -10.561 8.763 1.00 94.44 199 LEU A C 1
ATOM 1543 O O . LEU A 1 199 ? -2.473 -9.583 8.410 1.00 94.44 199 LEU A O 1
ATOM 1547 N N . HIS A 1 200 ? -1.385 -11.481 7.902 1.00 91.31 200 HIS A N 1
ATOM 1548 C CA . HIS A 1 200 ? -1.640 -11.365 6.477 1.00 91.31 200 HIS A CA 1
ATOM 1549 C C . HIS A 1 200 ? -3.125 -11.594 6.181 1.00 91.31 200 HIS A C 1
ATOM 1551 O O . HIS A 1 200 ? -3.754 -10.764 5.524 1.00 91.31 200 HIS A O 1
ATOM 1557 N N . GLN A 1 201 ? -3.713 -12.643 6.752 1.00 94.00 201 GLN A N 1
ATOM 1558 C CA . GLN A 1 201 ? -5.143 -12.915 6.662 1.00 94.00 201 GLN A CA 1
ATOM 1559 C C . GLN A 1 201 ? -5.975 -11.771 7.256 1.00 94.00 201 GLN A C 1
ATOM 1561 O O . GLN A 1 201 ? -6.962 -11.356 6.651 1.00 94.00 201 GLN A O 1
ATOM 1566 N N . LEU A 1 202 ? -5.565 -11.229 8.408 1.00 95.69 202 LEU A N 1
ATOM 15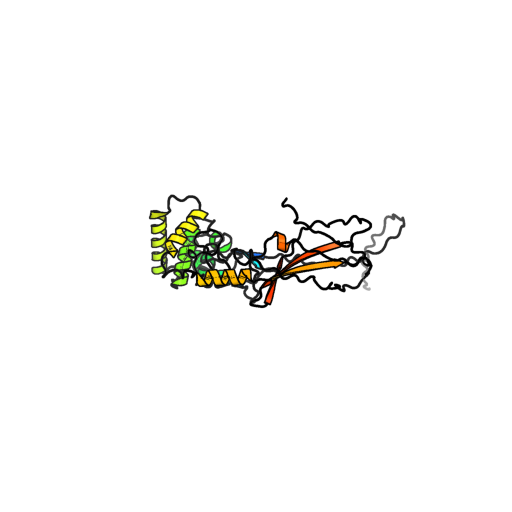67 C CA . LEU A 1 202 ? -6.199 -10.060 9.015 1.00 95.69 202 LEU A CA 1
ATOM 1568 C C . LEU A 1 202 ? -6.180 -8.861 8.062 1.00 95.69 202 LEU A C 1
ATOM 1570 O O . LEU A 1 202 ? -7.203 -8.200 7.904 1.00 95.69 202 LEU A O 1
ATOM 1574 N N . SER A 1 203 ? -5.035 -8.587 7.427 1.00 94.31 203 SER A N 1
ATOM 1575 C CA . SER A 1 203 ? -4.906 -7.457 6.504 1.00 94.31 203 SER A CA 1
ATOM 1576 C C . SER A 1 203 ? -5.878 -7.561 5.327 1.00 94.31 203 SER A C 1
ATOM 1578 O O . SER A 1 203 ? -6.573 -6.590 5.051 1.00 94.31 203 SER A O 1
ATOM 1580 N N . ILE A 1 204 ? -6.015 -8.753 4.733 1.00 93.25 204 ILE A N 1
ATOM 1581 C CA . ILE A 1 204 ? -6.940 -9.020 3.622 1.00 93.25 204 ILE A CA 1
ATOM 1582 C C . ILE A 1 204 ? -8.395 -8.864 4.075 1.00 93.25 204 ILE A C 1
ATOM 1584 O O . ILE A 1 204 ? -9.168 -8.134 3.462 1.00 93.25 204 ILE A O 1
ATOM 1588 N N . LEU A 1 205 ? -8.787 -9.524 5.169 1.00 94.69 205 LEU A N 1
ATOM 1589 C CA . LEU A 1 205 ? -10.183 -9.526 5.621 1.00 94.69 205 LEU A CA 1
ATOM 1590 C C . LEU A 1 205 ? -10.655 -8.145 6.081 1.00 94.69 205 LEU A C 1
ATOM 1592 O O . LEU A 1 205 ? -11.800 -7.766 5.826 1.00 94.69 205 LEU A O 1
ATOM 1596 N N . LEU A 1 206 ? -9.782 -7.385 6.744 1.00 93.81 206 LEU A N 1
ATOM 1597 C CA . LEU A 1 206 ? -10.088 -6.013 7.123 1.00 93.81 206 LEU A CA 1
ATOM 1598 C C . LEU A 1 206 ? -10.208 -5.116 5.887 1.00 93.81 206 LEU A C 1
ATOM 1600 O O . LEU A 1 206 ? -11.139 -4.318 5.812 1.00 93.81 206 LEU A O 1
ATOM 1604 N N . GLU A 1 207 ? -9.299 -5.252 4.920 1.00 91.12 207 GLU A N 1
ATOM 1605 C CA . GLU A 1 207 ? -9.341 -4.482 3.677 1.00 91.12 207 GLU A CA 1
ATOM 1606 C C . GLU A 1 207 ? -10.630 -4.774 2.897 1.00 91.12 207 GLU A C 1
ATOM 1608 O O . GLU A 1 207 ? -11.368 -3.850 2.564 1.00 91.12 207 GLU A O 1
ATOM 1613 N N . GLN A 1 208 ? -11.004 -6.046 2.741 1.00 91.00 208 GLN A N 1
ATOM 1614 C CA . GLN A 1 208 ? -12.299 -6.444 2.182 1.00 91.00 208 GLN A CA 1
ATOM 1615 C C . GLN A 1 208 ? -13.482 -5.808 2.914 1.00 91.00 208 GLN A C 1
ATOM 1617 O O . GLN A 1 208 ? -14.434 -5.355 2.285 1.00 91.00 208 GLN A O 1
ATOM 1622 N N . GLU A 1 209 ? -13.464 -5.788 4.245 1.00 92.19 209 GLU A N 1
ATOM 1623 C CA . GLU A 1 209 ? -14.566 -5.235 5.028 1.00 92.19 209 GLU A CA 1
ATOM 1624 C C . GLU A 1 209 ? -14.713 -3.725 4.845 1.00 92.19 209 GLU A C 1
ATOM 1626 O O . GLU A 1 209 ? -15.828 -3.239 4.656 1.00 92.19 209 GLU A O 1
ATOM 1631 N N . LEU A 1 210 ? -13.599 -2.995 4.865 1.00 89.31 210 LEU A N 1
ATOM 1632 C CA . LEU A 1 210 ? -13.598 -1.540 4.741 1.00 89.31 210 LEU A CA 1
ATOM 1633 C C . LEU A 1 210 ? -13.846 -1.078 3.301 1.00 89.31 210 LEU A C 1
ATOM 1635 O O . LEU A 1 210 ? -14.414 -0.009 3.090 1.00 89.31 210 LEU A O 1
ATOM 1639 N N . LEU A 1 211 ? -13.458 -1.875 2.305 1.00 80.06 211 LEU A N 1
ATOM 1640 C CA . LEU A 1 211 ? -13.562 -1.507 0.892 1.00 80.06 211 LEU A CA 1
ATOM 1641 C C . LEU A 1 211 ? -14.854 -1.971 0.209 1.00 80.06 211 LEU A C 1
ATOM 1643 O O . LEU A 1 211 ? -15.111 -1.577 -0.927 1.00 80.06 211 LEU A O 1
ATOM 1647 N N . LYS A 1 212 ? -15.726 -2.709 0.911 1.00 75.25 212 LYS A N 1
ATOM 1648 C CA . LYS A 1 212 ? -17.110 -2.971 0.463 1.00 75.25 212 LYS A CA 1
ATOM 1649 C C . LYS A 1 212 ? -17.894 -1.689 0.187 1.00 75.25 212 LYS A C 1
ATOM 1651 O O . LYS A 1 212 ? -18.807 -1.693 -0.642 1.00 75.25 212 LYS A O 1
ATOM 1656 N N . ASP A 1 213 ? -17.573 -0.607 0.893 1.00 73.75 213 ASP A N 1
ATOM 1657 C CA . ASP A 1 213 ? -18.197 0.684 0.651 1.00 73.75 213 ASP A CA 1
ATOM 1658 C C . ASP A 1 213 ? -17.649 1.305 -0.645 1.00 73.75 213 ASP A C 1
ATOM 1660 O O . ASP A 1 213 ? -16.492 1.720 -0.739 1.00 73.75 213 ASP A O 1
ATOM 1664 N N . LYS A 1 214 ? -18.521 1.419 -1.651 1.00 67.56 214 LYS A N 1
ATOM 1665 C CA . LYS A 1 214 ? -18.213 2.037 -2.950 1.00 67.56 214 LYS A CA 1
ATOM 1666 C C . LYS A 1 214 ? -17.891 3.531 -2.852 1.00 67.56 214 LYS A C 1
ATOM 1668 O O . LYS A 1 214 ? -17.381 4.107 -3.807 1.00 67.56 214 LYS A O 1
ATOM 1673 N N . ASN A 1 215 ? -18.169 4.168 -1.717 1.00 73.00 215 ASN A N 1
ATOM 1674 C CA . ASN A 1 215 ? -17.705 5.526 -1.446 1.00 73.00 215 ASN A CA 1
ATOM 1675 C C . ASN A 1 215 ? -16.208 5.544 -1.096 1.00 73.00 215 ASN A C 1
ATOM 1677 O O . ASN A 1 215 ? -15.526 6.546 -1.321 1.00 73.00 215 ASN A O 1
ATOM 1681 N N . ILE A 1 216 ? -15.674 4.428 -0.589 1.00 75.75 216 ILE A N 1
ATOM 1682 C CA . ILE A 1 216 ? -14.290 4.297 -0.132 1.00 75.75 216 ILE A CA 1
ATOM 1683 C C . ILE A 1 216 ? -13.369 3.810 -1.244 1.00 75.75 216 ILE A C 1
ATOM 1685 O O . ILE A 1 216 ? -12.247 4.291 -1.300 1.00 75.75 216 ILE A O 1
ATOM 1689 N N . THR A 1 217 ? -13.809 2.983 -2.193 1.00 79.94 217 THR A N 1
ATOM 1690 C CA . THR A 1 217 ? -13.008 2.651 -3.390 1.00 79.94 217 THR A CA 1
ATOM 1691 C C . THR A 1 217 ? -13.840 2.542 -4.655 1.00 79.94 217 THR A C 1
ATOM 1693 O O . THR A 1 217 ? -15.048 2.339 -4.610 1.00 79.94 217 THR A O 1
ATOM 1696 N N . THR A 1 218 ? -13.173 2.681 -5.804 1.00 86.19 218 THR A N 1
ATOM 1697 C CA . THR A 1 218 ? -13.787 2.438 -7.113 1.00 86.19 218 THR A CA 1
ATOM 1698 C C . THR A 1 218 ? -13.501 0.998 -7.545 1.00 86.19 218 THR A C 1
ATOM 1700 O O . THR A 1 218 ? -12.335 0.699 -7.819 1.00 86.19 218 THR A O 1
ATOM 1703 N N . PRO A 1 219 ? -14.515 0.118 -7.646 1.00 87.06 219 PRO A N 1
ATOM 1704 C CA . PRO A 1 219 ? -14.326 -1.241 -8.146 1.00 87.06 219 PRO A CA 1
ATOM 1705 C C . PRO A 1 219 ? -13.792 -1.247 -9.579 1.00 87.06 219 PRO A C 1
ATOM 1707 O O . PRO A 1 219 ? -14.090 -0.340 -10.369 1.00 87.06 219 PRO A O 1
ATOM 1710 N N . ILE A 1 220 ? -13.034 -2.281 -9.936 1.00 88.81 220 ILE A N 1
ATOM 1711 C CA . ILE A 1 220 ? -12.672 -2.518 -11.333 1.00 88.81 220 ILE A CA 1
ATOM 1712 C C . ILE A 1 220 ? -13.855 -3.122 -12.105 1.00 88.81 220 ILE A C 1
ATOM 1714 O O . ILE A 1 220 ? -14.622 -3.929 -11.582 1.00 88.81 220 ILE A O 1
ATOM 1718 N N . SER A 1 221 ? -14.034 -2.714 -13.363 1.00 88.38 221 SER A N 1
ATOM 1719 C CA . SER A 1 221 ? -15.053 -3.303 -14.238 1.00 88.38 221 SER A CA 1
ATOM 1720 C C . SER A 1 221 ? -14.516 -4.491 -15.042 1.00 88.38 221 SER A C 1
ATOM 1722 O O . SER A 1 221 ? -13.348 -4.521 -15.423 1.00 88.38 221 SER A O 1
ATOM 1724 N N . GLU A 1 222 ? -15.394 -5.436 -15.392 1.00 87.31 222 GLU A N 1
ATOM 1725 C CA . GLU A 1 222 ? -15.059 -6.602 -16.231 1.00 87.31 222 GLU A CA 1
ATOM 1726 C C . GLU A 1 222 ? -14.426 -6.201 -17.578 1.00 87.31 222 GLU A C 1
ATOM 1728 O O . GLU A 1 222 ? -13.475 -6.818 -18.059 1.00 87.31 222 GLU A O 1
ATOM 1733 N N . ASN A 1 223 ? -14.919 -5.108 -18.169 1.00 86.38 223 ASN A N 1
ATOM 1734 C CA . ASN A 1 223 ? -14.389 -4.562 -19.417 1.00 86.38 223 ASN A CA 1
ATOM 1735 C C . ASN A 1 223 ? -12.948 -4.062 -19.255 1.00 86.38 223 ASN A C 1
ATOM 1737 O O . ASN A 1 223 ? -12.139 -4.199 -20.175 1.00 86.38 223 ASN A O 1
ATOM 1741 N N . GLU A 1 224 ? -12.621 -3.474 -18.102 1.00 86.69 224 GLU A N 1
ATOM 1742 C CA . GLU A 1 224 ? -11.262 -3.028 -17.798 1.00 86.69 224 GLU A CA 1
ATOM 1743 C C . GLU A 1 224 ? -10.327 -4.214 -17.584 1.00 86.69 224 GLU A C 1
ATOM 1745 O O . GLU A 1 224 ? -9.256 -4.222 -18.188 1.00 86.69 224 GLU A O 1
ATOM 1750 N N . ILE A 1 225 ? -10.752 -5.235 -16.827 1.00 86.19 225 ILE A N 1
ATOM 1751 C CA . ILE A 1 225 ? -9.998 -6.492 -16.661 1.00 86.19 225 ILE A CA 1
ATOM 1752 C C . ILE A 1 225 ? -9.679 -7.082 -18.037 1.00 86.19 225 ILE A C 1
ATOM 1754 O O . ILE A 1 225 ? -8.512 -7.234 -18.392 1.00 86.19 225 ILE A O 1
ATOM 1758 N N . THR A 1 226 ? -10.707 -7.292 -18.863 1.00 84.19 226 THR A N 1
ATOM 1759 C CA . THR A 1 226 ? -10.565 -7.858 -20.213 1.00 84.19 226 THR A CA 1
ATOM 1760 C C . THR A 1 226 ? -9.629 -7.018 -21.087 1.00 84.19 226 THR A C 1
ATOM 1762 O O . THR A 1 226 ? -8.806 -7.545 -21.833 1.00 84.19 226 THR A O 1
ATOM 1765 N N . SER A 1 227 ? -9.719 -5.687 -21.009 1.00 83.06 227 SER A N 1
ATOM 1766 C CA . SER A 1 227 ? -8.850 -4.788 -21.781 1.00 83.06 227 SER A CA 1
ATOM 1767 C C . SER A 1 227 ? -7.387 -4.895 -21.348 1.00 83.06 227 SER A C 1
ATOM 1769 O O . SER A 1 227 ? -6.489 -4.896 -22.190 1.00 83.06 227 SER A O 1
ATOM 1771 N N . ILE A 1 228 ? -7.134 -5.001 -20.044 1.00 79.62 228 ILE A N 1
ATOM 1772 C CA . ILE A 1 228 ? -5.794 -5.192 -19.484 1.00 79.62 228 ILE A CA 1
ATOM 1773 C C . ILE A 1 228 ? -5.231 -6.543 -19.920 1.00 79.62 228 ILE A C 1
ATOM 1775 O O . ILE A 1 228 ? -4.117 -6.596 -20.440 1.00 79.62 228 ILE A O 1
ATOM 1779 N N . GLU A 1 229 ? -6.009 -7.614 -19.777 1.00 77.12 229 GLU A N 1
ATOM 1780 C CA . GLU A 1 229 ? -5.614 -8.963 -20.179 1.00 77.12 229 GLU A CA 1
ATOM 1781 C C . GLU A 1 229 ? -5.325 -9.048 -21.678 1.00 77.12 229 GLU A C 1
ATOM 1783 O O . GLU A 1 229 ? -4.310 -9.619 -22.073 1.00 77.12 229 GLU A O 1
ATOM 1788 N N . ASN A 1 230 ? -6.137 -8.407 -22.522 1.00 72.25 230 ASN A N 1
ATOM 1789 C CA . ASN A 1 230 ? -5.894 -8.327 -23.963 1.00 72.25 230 ASN A CA 1
ATOM 1790 C C . ASN A 1 230 ? -4.621 -7.537 -24.293 1.00 72.25 230 ASN A C 1
ATOM 1792 O O . ASN A 1 230 ? -3.825 -7.954 -25.135 1.00 72.25 230 ASN A O 1
ATOM 1796 N N . ASN A 1 231 ? -4.384 -6.416 -23.608 1.00 69.81 231 ASN A N 1
ATOM 1797 C CA . ASN A 1 231 ? -3.162 -5.627 -23.777 1.00 69.81 231 ASN A CA 1
ATOM 1798 C C . ASN A 1 231 ? -1.905 -6.395 -23.351 1.00 69.81 231 ASN A C 1
ATOM 1800 O O . ASN A 1 231 ? -0.832 -6.175 -23.912 1.00 69.81 231 ASN A O 1
ATOM 1804 N N . ILE A 1 232 ? -2.016 -7.289 -22.367 1.00 66.00 232 ILE A N 1
ATOM 1805 C CA . ILE A 1 232 ? -0.928 -8.181 -21.955 1.00 66.00 232 ILE A CA 1
ATOM 1806 C C . ILE A 1 232 ? -0.770 -9.333 -22.953 1.00 66.00 232 ILE A C 1
ATOM 1808 O O . ILE A 1 232 ? 0.355 -9.617 -23.365 1.00 66.00 232 ILE A O 1
ATOM 1812 N N . SER A 1 233 ? -1.883 -9.926 -23.397 1.00 59.31 233 SER A N 1
ATOM 1813 C CA . SER A 1 233 ? -1.972 -11.018 -24.385 1.00 59.31 233 SER A CA 1
ATOM 1814 C C . SER A 1 233 ? -1.330 -10.667 -25.731 1.00 59.31 233 SER A C 1
ATOM 1816 O O . SER A 1 233 ? -0.746 -11.522 -26.398 1.00 59.31 233 SER A O 1
ATOM 1818 N N . ASN A 1 234 ? -1.398 -9.387 -26.104 1.00 55.91 234 ASN A N 1
ATOM 1819 C CA . ASN A 1 234 ? -0.863 -8.840 -27.350 1.00 55.91 234 ASN A CA 1
ATOM 1820 C C . ASN A 1 234 ? 0.577 -8.300 -27.230 1.00 55.91 234 ASN A C 1
ATOM 1822 O O . ASN A 1 234 ? 1.048 -7.616 -28.139 1.00 55.91 234 ASN A O 1
ATOM 1826 N N . GLN A 1 235 ? 1.281 -8.563 -26.122 1.00 53.62 235 GLN A N 1
ATOM 1827 C CA . GLN A 1 235 ? 2.707 -8.234 -26.014 1.00 53.62 235 GLN A CA 1
ATOM 1828 C C . GLN A 1 235 ? 3.543 -9.219 -26.829 1.00 53.62 235 GLN A C 1
ATOM 1830 O O . GLN A 1 235 ? 3.349 -10.430 -26.736 1.00 53.62 235 GLN A O 1
ATOM 1835 N N . THR A 1 236 ? 4.494 -8.681 -27.592 1.00 47.66 236 THR A N 1
ATOM 1836 C CA . THR A 1 236 ? 5.401 -9.467 -28.425 1.00 47.66 236 THR A CA 1
ATOM 1837 C C . THR A 1 236 ? 6.678 -9.776 -27.653 1.00 47.66 236 THR A C 1
ATOM 1839 O O . THR A 1 236 ? 7.385 -8.869 -27.199 1.00 47.66 236 THR A O 1
ATOM 1842 N N . ILE A 1 237 ? 7.012 -11.058 -27.527 1.00 47.81 237 ILE A N 1
ATOM 1843 C CA . ILE A 1 237 ? 8.321 -11.490 -27.023 1.00 47.81 237 ILE A CA 1
ATOM 1844 C C . ILE A 1 237 ? 9.261 -11.609 -28.220 1.00 47.81 237 ILE A C 1
ATOM 1846 O O . ILE A 1 237 ? 8.974 -12.360 -29.148 1.00 47.81 237 ILE A O 1
ATOM 1850 N N . THR A 1 238 ? 10.380 -10.880 -28.202 1.00 47.38 238 THR A N 1
ATOM 1851 C CA . THR A 1 238 ? 11.443 -11.041 -29.205 1.00 47.38 238 THR A CA 1
ATOM 1852 C C . THR A 1 238 ? 12.665 -11.678 -28.539 1.00 47.38 238 THR A C 1
ATOM 1854 O O . THR A 1 238 ? 13.250 -11.068 -27.636 1.00 47.38 238 THR A O 1
ATOM 1857 N N . PRO A 1 239 ? 13.072 -12.896 -28.934 1.00 44.31 239 PRO A N 1
ATOM 1858 C CA . PRO A 1 239 ? 14.331 -13.469 -28.472 1.00 44.31 239 PRO A CA 1
ATOM 1859 C C . PRO A 1 239 ? 15.515 -12.659 -29.027 1.00 44.31 239 PRO A C 1
ATOM 1861 O O . PRO A 1 239 ? 15.505 -12.247 -30.188 1.00 44.31 239 PRO A O 1
ATOM 1864 N N . ILE A 1 240 ? 16.538 -12.425 -28.202 1.00 44.88 240 ILE A N 1
ATOM 1865 C CA . ILE A 1 240 ? 17.805 -11.811 -28.618 1.00 44.88 240 ILE A CA 1
ATOM 1866 C C . ILE A 1 240 ? 18.894 -12.876 -28.546 1.00 44.88 240 ILE A C 1
ATOM 1868 O O . ILE A 1 240 ? 19.067 -13.537 -27.524 1.00 44.88 240 ILE A O 1
ATOM 1872 N N . ILE A 1 241 ? 19.644 -13.005 -29.637 1.00 46.59 241 ILE A N 1
ATOM 1873 C CA . ILE A 1 241 ? 20.824 -13.859 -29.724 1.00 46.59 241 ILE A CA 1
ATOM 1874 C C . ILE A 1 241 ? 22.058 -12.957 -29.723 1.00 46.59 241 ILE A C 1
ATOM 1876 O O . ILE A 1 241 ? 22.173 -12.074 -30.575 1.00 46.59 241 ILE A O 1
ATOM 1880 N N . SER A 1 242 ? 22.988 -13.192 -28.798 1.00 45.62 242 SER A N 1
ATOM 1881 C CA . SER A 1 242 ? 24.305 -12.549 -28.784 1.00 45.62 242 SER A CA 1
ATOM 1882 C C . SER A 1 242 ? 25.414 -13.596 -28.711 1.00 45.62 242 SER A C 1
ATOM 1884 O O . SER A 1 242 ? 25.328 -14.549 -27.944 1.00 45.62 242 SER A O 1
ATOM 1886 N N . GLY A 1 243 ? 26.469 -13.416 -29.504 1.00 41.12 243 GLY A N 1
ATOM 1887 C CA . GLY A 1 243 ? 27.655 -14.271 -29.484 1.00 41.12 243 GLY A CA 1
ATOM 1888 C C . GLY A 1 243 ? 28.909 -13.466 -29.802 1.00 41.12 243 GLY A C 1
ATOM 1889 O O . GLY A 1 243 ? 28.837 -12.453 -30.504 1.00 41.12 243 GLY A O 1
ATOM 1890 N N . THR A 1 244 ? 30.047 -13.919 -29.283 1.00 41.97 244 THR A N 1
ATOM 1891 C CA . THR A 1 244 ? 31.358 -13.291 -29.497 1.00 41.97 244 THR A CA 1
ATOM 1892 C C . THR A 1 244 ? 32.170 -14.151 -30.463 1.00 41.97 244 THR A C 1
ATOM 1894 O O . THR A 1 244 ? 32.328 -15.349 -30.236 1.00 41.97 244 THR A O 1
ATOM 1897 N N . ASP A 1 245 ? 32.658 -13.552 -31.552 1.00 44.88 245 ASP A N 1
ATOM 1898 C CA . ASP A 1 245 ? 33.512 -14.223 -32.542 1.00 44.88 245 ASP A CA 1
ATOM 1899 C C . ASP A 1 245 ? 34.933 -14.399 -31.985 1.00 44.88 245 ASP A C 1
ATOM 1901 O O . ASP A 1 245 ? 35.519 -13.455 -31.446 1.00 44.88 245 ASP A O 1
ATOM 1905 N N . LYS A 1 246 ? 35.485 -15.607 -32.123 1.00 45.00 246 LYS A N 1
ATOM 1906 C CA . LYS A 1 246 ? 36.797 -15.999 -31.599 1.00 45.00 246 LYS A CA 1
ATOM 1907 C C . LYS A 1 246 ? 37.964 -15.292 -32.300 1.00 45.00 246 LYS A C 1
ATOM 1909 O O . LYS A 1 246 ? 39.037 -15.154 -31.717 1.00 45.00 246 LYS A O 1
ATOM 1914 N N . ASN A 1 247 ? 37.759 -14.811 -33.528 1.00 47.75 247 ASN A N 1
ATOM 1915 C CA . ASN A 1 247 ? 38.843 -14.326 -34.387 1.00 47.75 247 ASN A CA 1
ATOM 1916 C C . ASN A 1 247 ? 39.014 -12.800 -34.414 1.00 47.75 247 ASN A C 1
ATOM 1918 O O . ASN A 1 247 ? 39.897 -12.305 -35.114 1.00 47.75 247 ASN A O 1
ATOM 1922 N N . ASN A 1 248 ? 38.210 -12.036 -33.666 1.00 43.66 248 ASN A N 1
ATOM 1923 C CA . ASN A 1 248 ? 38.236 -10.574 -33.737 1.00 43.66 248 ASN A CA 1
ATOM 1924 C C . ASN A 1 248 ? 38.929 -9.949 -32.516 1.00 43.66 248 ASN A C 1
ATOM 1926 O O . ASN A 1 248 ? 38.303 -9.482 -31.564 1.00 43.66 248 ASN A O 1
ATOM 1930 N N . THR A 1 249 ? 40.262 -9.919 -32.554 1.00 41.94 249 THR A N 1
ATOM 1931 C CA . THR A 1 249 ? 41.072 -9.089 -31.658 1.00 41.94 249 THR A CA 1
ATOM 1932 C C . THR A 1 249 ? 40.722 -7.612 -31.861 1.00 41.94 249 THR A C 1
ATOM 1934 O O . THR A 1 249 ? 41.031 -7.022 -32.894 1.00 41.94 249 THR A O 1
ATOM 1937 N N . THR A 1 250 ? 40.118 -6.998 -30.839 1.00 37.66 250 THR A N 1
ATOM 1938 C CA . THR A 1 250 ? 39.945 -5.539 -30.680 1.00 37.66 250 THR A CA 1
ATOM 1939 C C . THR A 1 250 ? 39.193 -4.824 -31.806 1.00 37.66 250 THR A C 1
ATOM 1941 O O . THR A 1 250 ? 39.689 -3.915 -32.463 1.00 37.66 250 THR A O 1
ATOM 1944 N N . THR A 1 251 ? 37.913 -5.139 -31.959 1.00 32.78 251 THR A N 1
ATOM 1945 C CA . THR A 1 251 ? 36.908 -4.097 -32.211 1.00 32.78 251 THR A CA 1
ATOM 1946 C C . THR A 1 251 ? 35.573 -4.612 -31.709 1.00 32.78 251 THR A C 1
ATOM 1948 O O . THR A 1 251 ? 35.092 -5.644 -32.166 1.00 32.78 251 THR A O 1
ATOM 1951 N N . THR A 1 252 ? 34.966 -3.901 -30.762 1.00 32.75 252 THR A N 1
ATOM 1952 C CA . THR A 1 252 ? 33.611 -4.140 -30.253 1.00 32.75 252 THR A CA 1
ATOM 1953 C C . THR A 1 252 ? 32.583 -3.803 -31.337 1.00 32.75 252 THR A C 1
ATOM 1955 O O . THR A 1 252 ? 31.725 -2.946 -31.166 1.00 32.75 252 THR A O 1
ATOM 1958 N N . GLN A 1 253 ? 32.675 -4.435 -32.505 1.00 31.72 253 GLN A N 1
ATOM 1959 C CA . GLN A 1 253 ? 31.540 -4.527 -33.398 1.00 31.72 253 GLN A CA 1
ATOM 1960 C C . GLN A 1 253 ? 30.724 -5.709 -32.912 1.00 31.72 253 GLN A C 1
ATOM 1962 O O . GLN A 1 253 ? 31.003 -6.864 -33.222 1.00 31.72 253 GLN A O 1
ATOM 1967 N N . GLN A 1 254 ? 29.726 -5.382 -32.099 1.00 36.53 254 GLN A N 1
ATOM 1968 C CA . GLN A 1 254 ? 28.565 -6.213 -31.844 1.00 36.53 254 GLN A CA 1
ATOM 1969 C C . GLN A 1 254 ? 27.941 -6.525 -33.215 1.00 36.53 254 GLN A C 1
ATOM 1971 O O . GLN A 1 254 ? 27.093 -5.780 -33.706 1.00 36.53 254 GLN A O 1
ATOM 1976 N N . GLN A 1 255 ? 28.437 -7.560 -33.903 1.00 37.56 255 GLN A N 1
ATOM 1977 C CA . GLN A 1 255 ? 27.842 -8.011 -35.153 1.00 37.56 255 GLN A CA 1
ATOM 1978 C C . GLN A 1 255 ? 26.452 -8.515 -34.797 1.00 37.56 255 GLN A C 1
ATOM 1980 O O . GLN A 1 255 ? 26.272 -9.585 -34.220 1.00 37.56 255 GLN A O 1
ATOM 1985 N N . SER A 1 256 ? 25.470 -7.670 -35.092 1.00 36.69 256 SER A N 1
ATOM 1986 C CA . SER A 1 256 ? 24.064 -8.008 -35.003 1.00 36.69 256 SER A CA 1
ATOM 1987 C C . SER A 1 256 ? 23.807 -9.048 -36.081 1.00 36.69 256 SER A C 1
ATOM 1989 O O . SER A 1 256 ? 23.627 -8.712 -37.250 1.00 36.69 256 SER A O 1
ATOM 1991 N N . TYR A 1 257 ? 23.835 -10.324 -35.703 1.00 42.31 257 TYR A N 1
ATOM 1992 C CA . TYR A 1 257 ? 23.143 -11.341 -36.482 1.00 42.31 257 TYR A CA 1
ATOM 1993 C C . TYR A 1 257 ? 21.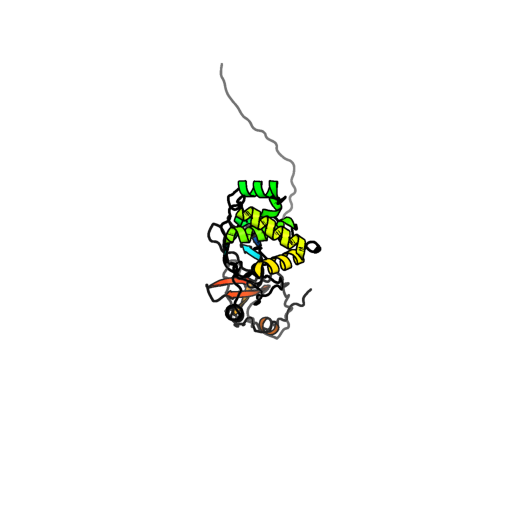708 -10.848 -36.641 1.00 42.31 257 TYR A C 1
ATOM 1995 O O . TYR A 1 257 ? 21.128 -10.387 -35.655 1.00 42.31 257 TYR A O 1
ATOM 2003 N N . THR A 1 258 ? 21.156 -10.870 -37.859 1.00 39.59 258 THR A N 1
ATOM 2004 C CA . THR A 1 258 ? 19.744 -10.540 -38.070 1.00 39.59 258 THR A CA 1
ATOM 2005 C C . THR A 1 258 ? 18.956 -11.397 -37.088 1.00 39.59 258 THR A C 1
ATOM 2007 O O . THR A 1 258 ? 18.998 -12.626 -37.211 1.00 39.59 258 THR A O 1
ATOM 2010 N N . PRO A 1 259 ? 18.335 -10.796 -36.057 1.00 43.97 259 PRO A N 1
ATOM 2011 C CA . PRO A 1 259 ? 17.685 -11.582 -35.034 1.00 43.97 259 PRO A CA 1
ATOM 2012 C C . PRO A 1 259 ? 16.621 -12.402 -35.745 1.00 43.97 259 PRO A C 1
ATOM 2014 O O . PRO A 1 259 ? 15.873 -11.879 -36.574 1.00 43.97 259 PRO A O 1
ATOM 2017 N N . PHE A 1 260 ? 16.575 -13.700 -35.461 1.00 45.28 260 PHE A N 1
ATOM 2018 C CA . PHE A 1 260 ? 15.405 -14.486 -35.797 1.00 45.28 260 PHE A CA 1
ATOM 2019 C C . PHE A 1 260 ? 14.248 -13.899 -34.981 1.00 45.28 260 PHE A C 1
ATOM 2021 O O . PHE A 1 260 ? 14.044 -14.251 -33.822 1.00 45.28 260 PHE A O 1
ATOM 2028 N N . SER A 1 261 ? 13.543 -12.920 -35.545 1.00 45.72 261 SER A N 1
ATOM 2029 C CA . SER A 1 261 ? 12.394 -12.302 -34.902 1.00 45.72 261 SER A CA 1
ATOM 2030 C C . SER A 1 261 ? 11.188 -13.177 -35.200 1.00 45.72 261 SER A C 1
ATOM 2032 O O . SER A 1 261 ? 10.536 -13.038 -36.235 1.00 45.72 261 SER A O 1
ATOM 2034 N N . LYS A 1 262 ? 10.915 -14.123 -34.306 1.00 50.38 262 LYS A N 1
ATOM 2035 C CA . LYS A 1 262 ? 9.605 -14.759 -34.251 1.00 50.38 262 LYS A CA 1
ATOM 2036 C C . LYS A 1 262 ? 8.796 -14.033 -33.195 1.00 50.38 262 LYS A C 1
ATOM 2038 O O . LYS A 1 262 ? 9.209 -13.959 -32.041 1.00 50.38 262 LYS A O 1
ATOM 2043 N N . GLU A 1 263 ? 7.690 -13.447 -33.628 1.00 47.97 263 GLU A N 1
ATOM 2044 C CA . GLU A 1 263 ? 6.736 -12.822 -32.729 1.00 47.97 263 GLU A CA 1
ATOM 2045 C C . GLU A 1 263 ? 5.982 -13.919 -31.986 1.00 47.97 263 GLU A C 1
ATOM 2047 O O . GLU A 1 263 ? 5.378 -14.794 -32.609 1.00 47.97 263 GLU A O 1
ATOM 2052 N N . TYR A 1 264 ? 6.037 -13.869 -30.659 1.00 52.97 264 TYR A N 1
ATOM 2053 C CA . TYR A 1 264 ? 5.209 -14.703 -29.798 1.00 52.97 264 TYR A CA 1
ATOM 2054 C C . TYR A 1 264 ? 4.212 -13.828 -29.066 1.00 52.97 264 TYR A C 1
ATOM 2056 O O . TYR A 1 264 ? 4.577 -12.761 -28.565 1.00 52.97 264 TYR A O 1
ATOM 2064 N N . LYS A 1 265 ? 2.974 -14.303 -28.983 1.00 49.78 265 LYS A N 1
ATOM 2065 C CA . LYS A 1 265 ? 1.944 -13.732 -28.119 1.00 49.78 265 LYS A CA 1
ATOM 2066 C C . LYS A 1 265 ? 2.106 -14.321 -26.726 1.00 49.78 265 LYS A C 1
ATOM 2068 O O . LYS A 1 265 ? 2.499 -15.474 -26.580 1.00 49.78 265 LYS A O 1
ATOM 2073 N N . SER A 1 266 ? 1.745 -13.586 -25.681 1.00 47.12 266 SER A N 1
ATOM 2074 C CA . SER A 1 266 ? 1.779 -14.144 -24.317 1.00 47.12 266 SER A CA 1
ATOM 2075 C C . SER A 1 266 ? 0.681 -15.190 -24.060 1.00 47.12 266 SER A C 1
ATOM 2077 O O . SER A 1 266 ? 0.726 -15.879 -23.046 1.00 47.12 266 SER A O 1
ATOM 2079 N N . SER A 1 267 ? -0.261 -15.357 -24.997 1.00 49.84 267 SER A N 1
ATOM 2080 C CA . SER A 1 267 ? -1.194 -16.493 -25.055 1.00 49.84 267 SER A CA 1
ATOM 2081 C C . SER A 1 267 ? -0.590 -17.759 -25.676 1.00 49.84 267 SER A C 1
ATOM 2083 O O . SER A 1 267 ? -1.196 -18.828 -25.580 1.00 49.84 267 SER A O 1
ATOM 2085 N N . ASP A 1 268 ? 0.589 -17.674 -26.299 1.00 53.62 268 ASP A N 1
ATOM 2086 C CA . ASP A 1 268 ? 1.260 -18.849 -26.842 1.00 53.62 268 ASP A CA 1
ATOM 2087 C C . ASP A 1 268 ? 1.727 -19.763 -25.704 1.00 53.62 268 ASP A C 1
ATOM 2089 O O . ASP A 1 268 ? 2.145 -19.319 -24.633 1.00 53.62 268 ASP A O 1
ATOM 2093 N N . SER A 1 269 ? 1.695 -21.078 -25.934 1.00 56.62 269 SER A N 1
ATOM 2094 C CA . SER A 1 269 ? 2.180 -22.030 -24.933 1.00 56.62 269 SER A CA 1
ATOM 2095 C C . SER A 1 269 ? 3.661 -21.783 -24.613 1.00 56.62 269 SER A C 1
ATOM 2097 O O . SER A 1 269 ? 4.458 -21.447 -25.495 1.00 56.62 269 SER A O 1
ATOM 2099 N N . VAL A 1 270 ? 4.064 -22.030 -23.365 1.00 50.12 270 VAL A N 1
ATOM 2100 C CA . VAL A 1 270 ? 5.473 -21.934 -22.945 1.00 50.12 270 VAL A CA 1
ATOM 2101 C C . VAL A 1 270 ? 6.376 -22.758 -23.877 1.00 50.12 270 VAL A C 1
ATOM 2103 O O . VAL A 1 270 ? 7.420 -22.280 -24.309 1.00 50.12 270 VAL A O 1
ATOM 2106 N N . ASN A 1 271 ? 5.936 -23.950 -24.292 1.00 51.59 271 ASN A N 1
ATOM 2107 C CA . ASN A 1 271 ? 6.687 -24.796 -25.225 1.00 51.59 271 ASN A CA 1
ATOM 2108 C C . ASN A 1 271 ? 6.883 -24.152 -26.605 1.00 51.59 271 ASN A C 1
ATOM 2110 O O . ASN A 1 271 ? 7.944 -24.308 -27.201 1.00 51.59 271 ASN A O 1
ATOM 2114 N N . SER A 1 272 ? 5.903 -23.410 -27.122 1.00 56.28 272 SER A N 1
ATOM 2115 C CA . SER A 1 272 ? 6.049 -22.697 -28.399 1.00 56.28 272 SER A CA 1
ATOM 2116 C C . SER A 1 272 ? 7.027 -21.525 -28.324 1.00 56.28 272 SER A C 1
ATOM 2118 O O . SER A 1 272 ? 7.653 -21.234 -29.338 1.00 56.28 272 SER A O 1
ATOM 2120 N N . ILE A 1 273 ? 7.189 -20.902 -27.151 1.00 53.06 273 ILE A N 1
ATOM 2121 C CA . ILE A 1 273 ? 8.132 -19.794 -26.922 1.00 53.06 273 ILE A CA 1
ATOM 2122 C C . ILE A 1 273 ? 9.579 -20.313 -26.872 1.00 53.06 273 ILE A C 1
ATOM 2124 O O . ILE A 1 273 ? 10.478 -19.695 -27.439 1.00 53.06 273 ILE A O 1
ATOM 2128 N N . TRP A 1 274 ? 9.805 -21.466 -26.230 1.00 50.62 274 TRP A N 1
ATOM 2129 C CA . TRP A 1 274 ? 11.146 -22.049 -26.066 1.00 50.62 274 TRP A CA 1
ATOM 2130 C C . TRP A 1 274 ? 11.619 -22.898 -27.252 1.00 50.62 274 TRP A C 1
ATOM 2132 O O . TRP A 1 274 ? 12.822 -23.078 -27.419 1.00 50.62 274 TRP A O 1
ATOM 2142 N N . ASN A 1 275 ? 10.711 -23.383 -28.102 1.00 51.25 275 ASN A N 1
ATOM 2143 C CA . ASN A 1 275 ? 11.070 -24.166 -29.284 1.00 51.25 275 ASN A CA 1
ATOM 2144 C C . ASN A 1 275 ? 11.354 -23.254 -30.487 1.00 51.25 275 ASN A C 1
ATOM 2146 O O . ASN A 1 275 ? 10.464 -22.948 -31.288 1.00 51.25 275 ASN A O 1
ATOM 2150 N N . PHE A 1 276 ? 12.614 -22.855 -30.646 1.00 50.91 276 PHE A N 1
ATOM 2151 C CA . PHE A 1 276 ? 13.099 -22.165 -31.840 1.00 50.91 276 PHE A CA 1
ATOM 2152 C C . PHE A 1 276 ? 14.365 -22.824 -32.395 1.00 50.91 276 PHE A C 1
ATOM 2154 O O . PHE A 1 276 ? 15.160 -23.405 -31.660 1.00 50.91 276 PHE A O 1
ATOM 2161 N N . ILE A 1 277 ? 14.525 -22.746 -33.718 1.00 47.41 277 ILE A N 1
ATOM 2162 C CA . ILE A 1 277 ? 15.680 -23.284 -34.442 1.00 47.41 277 ILE A CA 1
ATOM 2163 C C . ILE A 1 277 ? 16.596 -22.116 -34.779 1.00 47.41 277 ILE A C 1
ATOM 2165 O O . ILE A 1 277 ? 16.171 -21.150 -35.415 1.00 47.41 277 ILE A O 1
ATOM 2169 N N . ILE A 1 278 ? 17.859 -22.221 -34.380 1.00 51.00 278 ILE A N 1
ATOM 2170 C CA . ILE A 1 278 ? 18.896 -21.257 -34.739 1.00 51.00 278 ILE A CA 1
ATOM 2171 C C . ILE A 1 278 ? 19.753 -21.892 -35.829 1.00 51.00 278 ILE A C 1
ATOM 2173 O O . ILE A 1 278 ? 20.356 -22.943 -35.617 1.00 51.00 278 ILE A O 1
ATOM 2177 N N . LYS A 1 279 ? 19.811 -21.251 -36.999 1.00 48.34 279 LYS A N 1
ATOM 2178 C CA . LYS A 1 279 ? 20.755 -21.628 -38.056 1.00 48.34 279 LYS A CA 1
ATOM 2179 C C . LYS A 1 279 ? 22.065 -20.894 -37.813 1.00 48.34 279 LYS A C 1
ATOM 2181 O O . LYS A 1 279 ? 22.123 -19.678 -37.981 1.00 48.34 279 LYS A O 1
ATOM 2186 N N . ILE A 1 280 ? 23.094 -21.629 -37.405 1.00 49.44 280 ILE A N 1
ATOM 2187 C CA . ILE A 1 280 ? 24.442 -21.085 -37.224 1.00 49.44 280 ILE A CA 1
ATOM 2188 C C . ILE A 1 280 ? 25.196 -21.258 -38.552 1.00 49.44 280 ILE A C 1
ATOM 2190 O O . ILE A 1 280 ? 25.268 -22.384 -39.053 1.00 49.44 280 ILE A O 1
ATOM 2194 N N . PRO A 1 281 ? 25.724 -20.177 -39.156 1.00 47.09 281 PRO A N 1
ATOM 2195 C CA . PRO A 1 281 ? 26.569 -20.278 -40.340 1.00 47.09 281 PRO A CA 1
ATOM 2196 C C . PRO A 1 281 ? 27.775 -21.189 -40.069 1.00 47.09 281 PRO A C 1
ATOM 2198 O O . PRO A 1 281 ? 28.451 -21.053 -39.052 1.00 47.09 281 PRO A O 1
ATOM 2201 N N . ILE A 1 282 ? 28.023 -22.142 -40.971 1.00 47.00 282 ILE A N 1
ATOM 2202 C CA . ILE A 1 282 ? 29.043 -23.200 -40.816 1.00 47.00 282 ILE A CA 1
ATOM 2203 C C . ILE A 1 282 ? 30.476 -22.622 -40.824 1.00 47.00 282 ILE A C 1
ATOM 2205 O O . ILE A 1 282 ? 31.425 -23.286 -40.415 1.00 47.00 282 ILE A O 1
ATOM 2209 N N . ASP A 1 283 ? 30.635 -21.378 -41.272 1.00 49.12 283 ASP A N 1
ATOM 2210 C CA . ASP A 1 283 ? 31.895 -20.665 -41.475 1.00 49.12 283 ASP A CA 1
ATOM 2211 C C . ASP A 1 283 ? 32.389 -19.861 -40.258 1.00 49.12 283 ASP A C 1
ATOM 2213 O O . ASP A 1 283 ? 33.444 -19.234 -40.349 1.00 49.12 283 ASP A O 1
ATOM 2217 N N . LYS A 1 284 ? 31.683 -19.884 -39.116 1.00 49.66 284 LYS A N 1
ATOM 2218 C CA . LYS A 1 284 ? 32.069 -19.121 -37.916 1.00 49.66 284 LYS A CA 1
ATOM 2219 C C . LYS A 1 284 ? 32.371 -20.004 -36.701 1.00 49.66 284 LYS A C 1
ATOM 2221 O O . LYS A 1 284 ? 31.517 -20.766 -36.255 1.00 49.66 284 LYS A O 1
ATOM 2226 N N . ASP A 1 285 ? 33.568 -19.841 -36.130 1.00 51.47 285 ASP A N 1
ATOM 2227 C CA . ASP A 1 285 ? 33.942 -20.397 -34.821 1.00 51.47 285 ASP A CA 1
ATOM 2228 C C . ASP A 1 285 ? 33.356 -19.509 -33.709 1.00 51.47 285 ASP A C 1
ATOM 2230 O O . ASP A 1 285 ? 33.853 -18.415 -33.430 1.00 51.47 285 ASP A O 1
ATOM 2234 N N . ILE A 1 286 ? 32.267 -19.970 -33.092 1.00 51.00 286 ILE A N 1
ATOM 2235 C CA . ILE A 1 286 ? 31.603 -19.298 -31.968 1.00 51.00 286 ILE A CA 1
ATOM 2236 C C . ILE A 1 286 ? 31.878 -20.109 -30.700 1.00 51.00 286 ILE A C 1
ATOM 2238 O O . ILE A 1 286 ? 31.432 -21.248 -30.590 1.00 51.00 286 ILE A O 1
ATOM 2242 N N . ASP A 1 287 ? 32.588 -19.514 -29.742 1.00 42.16 287 ASP A N 1
ATOM 2243 C CA . ASP A 1 287 ? 32.950 -20.184 -28.483 1.00 42.16 287 ASP A CA 1
ATOM 2244 C C . ASP A 1 287 ? 31.880 -20.093 -27.405 1.00 42.16 287 ASP A C 1
ATOM 2246 O O . ASP A 1 287 ? 31.737 -21.008 -26.601 1.00 42.16 287 ASP A O 1
ATOM 2250 N N . ASN A 1 288 ? 31.144 -18.983 -27.381 1.00 43.88 288 ASN A N 1
ATOM 2251 C CA . ASN A 1 288 ? 30.156 -18.689 -26.354 1.00 43.88 288 ASN A CA 1
ATOM 2252 C C . ASN A 1 288 ? 28.884 -18.148 -27.005 1.00 43.88 288 ASN A C 1
ATOM 2254 O O . ASN A 1 288 ? 28.933 -17.233 -27.834 1.00 43.88 288 ASN A O 1
ATOM 2258 N N . PHE A 1 289 ? 27.749 -18.723 -26.611 1.00 46.00 289 PHE A N 1
ATOM 2259 C CA . PHE A 1 289 ? 26.429 -18.374 -27.114 1.00 46.00 289 PHE A CA 1
ATOM 2260 C C . PHE A 1 289 ? 25.534 -17.948 -25.951 1.00 46.00 289 PHE A C 1
ATOM 2262 O O . PHE A 1 289 ? 25.210 -18.774 -25.098 1.00 46.00 289 PHE A O 1
ATOM 2269 N N . ASP A 1 290 ? 25.122 -16.679 -25.937 1.00 43.81 290 ASP A N 1
ATOM 2270 C CA . ASP A 1 290 ? 24.189 -16.144 -24.948 1.00 43.81 290 ASP A CA 1
ATOM 2271 C C . ASP A 1 290 ? 22.810 -15.946 -25.586 1.00 43.81 290 ASP A C 1
ATOM 2273 O O . ASP A 1 290 ? 22.639 -15.225 -26.576 1.00 43.81 290 ASP A O 1
ATOM 2277 N N . ILE A 1 291 ? 21.806 -16.584 -24.986 1.00 46.50 291 ILE A N 1
ATOM 2278 C CA . ILE A 1 291 ? 20.400 -16.460 -25.371 1.00 46.50 291 ILE A CA 1
ATOM 2279 C C . ILE A 1 291 ? 19.692 -15.633 -24.311 1.00 46.50 291 ILE A C 1
ATOM 2281 O O . ILE A 1 291 ? 19.635 -16.026 -23.147 1.00 46.50 291 ILE A O 1
ATOM 2285 N N . GLY A 1 292 ? 19.121 -14.504 -24.724 1.00 43.88 292 GLY A N 1
ATOM 2286 C CA . GLY A 1 292 ? 18.259 -13.674 -23.890 1.00 43.88 292 GLY A CA 1
ATOM 2287 C C . GLY A 1 292 ? 16.865 -13.520 -24.494 1.00 43.88 292 GLY A C 1
ATOM 2288 O O . GLY A 1 292 ? 16.638 -13.778 -25.675 1.00 43.88 292 GLY A O 1
ATOM 2289 N N . THR A 1 293 ? 15.910 -13.048 -23.696 1.00 42.59 293 THR A N 1
ATOM 2290 C CA . THR A 1 293 ? 14.586 -12.646 -24.195 1.00 42.59 293 THR A CA 1
ATOM 2291 C C . THR A 1 293 ? 14.345 -11.175 -23.873 1.00 42.59 293 THR A C 1
ATOM 2293 O O . THR A 1 293 ? 14.751 -10.677 -22.827 1.00 42.59 293 THR A O 1
ATOM 2296 N N . THR A 1 294 ? 13.724 -10.431 -24.787 1.00 41.50 294 THR A N 1
ATOM 2297 C CA . THR A 1 294 ? 13.256 -9.065 -24.510 1.00 41.50 294 THR A CA 1
ATOM 2298 C C . THR A 1 294 ? 11.748 -9.016 -24.679 1.00 41.50 294 THR A C 1
ATOM 2300 O O . THR A 1 294 ? 11.214 -9.420 -25.713 1.00 41.50 294 THR A O 1
ATOM 2303 N N . LEU A 1 295 ? 11.060 -8.513 -23.654 1.00 40.28 295 LEU A N 1
ATOM 2304 C CA . LEU A 1 295 ? 9.633 -8.222 -23.707 1.00 40.28 295 LEU A CA 1
ATOM 2305 C C . LEU A 1 295 ? 9.456 -6.778 -24.176 1.00 40.28 295 LEU A C 1
ATOM 2307 O O . LEU A 1 295 ? 9.898 -5.831 -23.520 1.00 40.28 295 LEU A O 1
ATOM 2311 N N . VAL A 1 296 ? 8.801 -6.601 -25.322 1.00 39.91 296 VAL A N 1
ATOM 2312 C CA . VAL A 1 296 ? 8.490 -5.272 -25.856 1.00 39.91 296 VAL A CA 1
ATOM 2313 C C . VAL A 1 296 ? 7.016 -4.977 -25.584 1.00 39.91 296 VAL A C 1
ATOM 2315 O O . VAL A 1 296 ? 6.129 -5.654 -26.104 1.00 39.91 296 VAL A O 1
ATOM 2318 N N . ARG A 1 297 ? 6.739 -3.968 -24.746 1.00 37.41 297 ARG A N 1
ATOM 2319 C CA . ARG A 1 297 ? 5.373 -3.487 -24.490 1.00 37.41 297 ARG A CA 1
ATOM 2320 C C . ARG A 1 297 ? 5.030 -2.394 -25.510 1.00 37.41 297 ARG A C 1
ATOM 2322 O O . ARG A 1 297 ? 5.701 -1.370 -25.580 1.00 37.41 297 ARG A O 1
ATOM 2329 N N . ASN A 1 298 ? 3.963 -2.599 -26.282 1.00 35.50 298 ASN A N 1
ATOM 2330 C CA . ASN A 1 298 ? 3.653 -1.795 -27.474 1.00 35.50 298 ASN A CA 1
ATOM 2331 C C . ASN A 1 298 ? 2.857 -0.491 -27.243 1.00 35.50 298 ASN A C 1
ATOM 2333 O O . ASN A 1 298 ? 2.414 0.100 -28.220 1.00 35.50 298 ASN A O 1
ATOM 2337 N N . ILE A 1 299 ? 2.655 -0.004 -26.012 1.00 33.53 299 ILE A N 1
ATOM 2338 C CA . ILE A 1 299 ? 1.750 1.154 -25.789 1.00 33.53 299 ILE A CA 1
ATOM 2339 C C . ILE A 1 299 ? 2.506 2.475 -25.531 1.00 33.53 299 ILE A C 1
ATOM 2341 O O . ILE A 1 299 ? 1.978 3.551 -25.784 1.00 33.53 299 ILE A O 1
ATOM 2345 N N . ASP A 1 300 ? 3.771 2.418 -25.112 1.00 35.88 300 ASP A N 1
ATOM 2346 C CA . ASP A 1 300 ? 4.619 3.596 -24.858 1.00 35.88 300 ASP A CA 1
ATOM 2347 C C . ASP A 1 300 ? 6.087 3.410 -25.296 1.00 35.88 300 ASP A C 1
ATOM 2349 O O . ASP A 1 300 ? 6.920 4.292 -25.092 1.00 35.88 300 ASP A O 1
ATOM 2353 N N . GLY A 1 301 ? 6.415 2.275 -25.926 1.00 31.77 301 GLY A N 1
ATOM 2354 C CA . GLY A 1 301 ? 7.755 1.984 -26.444 1.00 31.77 301 GLY A CA 1
ATOM 2355 C C . GLY A 1 301 ? 8.798 1.660 -25.368 1.00 31.77 301 GLY A C 1
ATOM 2356 O O . GLY A 1 301 ? 9.977 1.488 -25.692 1.00 31.77 301 GLY A O 1
ATOM 2357 N N . THR A 1 302 ? 8.399 1.544 -24.098 1.00 32.88 302 THR A N 1
ATOM 2358 C CA . THR A 1 302 ? 9.320 1.173 -23.021 1.00 32.88 302 THR A CA 1
ATOM 2359 C C . THR A 1 302 ? 9.687 -0.312 -23.135 1.00 32.88 302 THR A C 1
ATOM 2361 O O . THR A 1 302 ? 8.845 -1.197 -22.977 1.00 32.88 302 THR A O 1
ATOM 2364 N N . LYS A 1 303 ? 10.960 -0.596 -23.436 1.00 36.47 303 LYS A N 1
ATOM 2365 C CA . LYS A 1 303 ? 11.513 -1.958 -23.518 1.00 36.47 303 LYS A CA 1
ATOM 2366 C C . LYS A 1 303 ? 11.774 -2.487 -22.107 1.00 36.47 303 LYS A C 1
ATOM 2368 O O . LYS A 1 303 ? 12.511 -1.859 -21.351 1.00 36.47 303 LYS A O 1
ATOM 2373 N N . GLY A 1 304 ? 11.192 -3.632 -21.760 1.00 36.62 304 GLY A N 1
ATOM 2374 C CA . GLY A 1 304 ? 11.552 -4.379 -20.558 1.00 36.62 304 GLY A CA 1
ATOM 2375 C C . GLY A 1 304 ? 12.553 -5.471 -20.922 1.00 36.62 304 GLY A C 1
ATOM 2376 O O . GLY A 1 304 ? 12.262 -6.332 -21.751 1.00 36.62 304 GLY A O 1
ATOM 2377 N N . PHE A 1 305 ? 13.739 -5.449 -20.321 1.00 32.81 305 PHE A N 1
ATOM 2378 C CA . PHE A 1 305 ? 14.712 -6.527 -20.488 1.00 32.81 305 PHE A CA 1
ATOM 2379 C C . PHE A 1 305 ? 14.451 -7.608 -19.437 1.00 32.81 305 PHE A C 1
ATOM 2381 O O . PHE A 1 305 ? 14.444 -7.306 -18.246 1.00 32.81 305 PHE A O 1
ATOM 2388 N N . ILE A 1 306 ? 14.283 -8.864 -19.860 1.00 34.94 306 ILE A N 1
ATOM 2389 C CA . ILE A 1 306 ? 14.462 -10.014 -18.969 1.00 34.94 306 ILE A CA 1
ATOM 2390 C C . ILE A 1 306 ? 15.758 -10.698 -19.393 1.00 34.94 306 ILE A C 1
ATOM 2392 O O . ILE A 1 306 ? 15.796 -11.527 -20.300 1.00 34.94 306 ILE A O 1
ATOM 2396 N N . LEU A 1 307 ? 16.853 -10.333 -18.730 1.00 31.11 307 LEU A N 1
ATOM 2397 C CA . LEU A 1 307 ? 18.086 -11.104 -18.817 1.00 31.11 307 LEU A CA 1
ATOM 2398 C C . LEU A 1 307 ? 17.895 -12.382 -18.000 1.00 31.11 307 LEU A C 1
ATOM 2400 O O . LEU A 1 307 ? 17.897 -12.338 -16.770 1.00 31.11 307 LEU A O 1
ATOM 2404 N N . SER A 1 308 ? 17.768 -13.529 -18.667 1.00 32.34 308 SER A N 1
ATOM 2405 C CA . SER A 1 308 ? 18.007 -14.813 -18.013 1.00 32.34 308 SER A CA 1
ATOM 2406 C C . SER A 1 308 ? 19.505 -14.933 -17.728 1.00 32.34 308 SER A C 1
ATOM 2408 O O . SER A 1 308 ? 20.266 -15.485 -18.518 1.00 32.34 308 SER A O 1
ATOM 2410 N N . LYS A 1 309 ? 19.952 -14.384 -16.596 1.00 29.91 309 LYS A N 1
ATOM 2411 C CA . LYS A 1 309 ? 21.246 -14.754 -16.018 1.00 29.91 309 LYS A CA 1
ATOM 2412 C C . LYS A 1 309 ? 21.107 -16.183 -15.499 1.00 29.91 309 LYS A C 1
ATOM 2414 O O . LYS A 1 309 ? 20.410 -16.394 -14.513 1.00 29.91 309 LYS A O 1
ATOM 2419 N N . GLY A 1 310 ? 21.741 -17.149 -16.162 1.00 30.17 310 GLY A N 1
ATOM 2420 C CA . GLY A 1 310 ? 21.832 -18.510 -15.623 1.00 30.17 310 GLY A CA 1
ATOM 2421 C C . GLY A 1 310 ? 21.745 -19.669 -16.609 1.00 30.17 310 GLY A C 1
ATOM 2422 O O . GLY A 1 310 ? 21.694 -20.806 -16.148 1.00 30.17 310 GLY A O 1
ATOM 2423 N N . VAL A 1 311 ? 21.754 -19.456 -17.928 1.00 31.94 311 VAL A N 1
ATOM 2424 C CA . VAL A 1 311 ? 21.998 -20.598 -18.821 1.00 31.94 311 VAL A CA 1
ATOM 2425 C C . VAL A 1 311 ? 23.482 -20.934 -18.697 1.00 31.94 311 VAL A C 1
ATOM 2427 O O . VAL A 1 311 ? 24.332 -20.135 -19.083 1.00 31.94 311 VAL A O 1
ATOM 2430 N N . SER A 1 312 ? 23.802 -22.070 -18.071 1.00 29.67 312 SER A N 1
ATOM 2431 C CA . SER A 1 312 ? 25.170 -22.597 -18.089 1.00 29.67 312 SER A CA 1
ATOM 2432 C C . SER A 1 312 ? 25.660 -22.642 -19.540 1.00 29.67 312 SER A C 1
ATOM 2434 O O . SER A 1 312 ? 24.856 -22.982 -20.414 1.00 29.67 312 SER A O 1
ATOM 2436 N N . PRO A 1 313 ? 26.936 -22.314 -19.816 1.00 31.09 313 PRO A N 1
ATOM 2437 C CA . PRO A 1 313 ? 27.474 -22.399 -21.165 1.00 31.09 313 PRO A CA 1
ATOM 2438 C C . PRO A 1 313 ? 27.216 -23.806 -21.706 1.00 31.09 313 PRO A C 1
ATOM 2440 O O . PRO A 1 313 ? 27.678 -24.802 -21.145 1.00 31.09 313 PRO A O 1
ATOM 2443 N N . VAL A 1 314 ? 26.424 -23.897 -22.775 1.00 33.09 314 VAL A N 1
ATOM 2444 C CA . VAL A 1 314 ? 26.239 -25.155 -23.493 1.00 33.09 314 VAL A CA 1
ATOM 2445 C C . VAL A 1 314 ? 27.536 -25.398 -24.255 1.00 33.09 314 VAL A C 1
ATOM 2447 O O . VAL A 1 314 ? 27.745 -24.838 -25.328 1.00 33.09 314 VAL A O 1
ATOM 2450 N N . SER A 1 315 ? 28.432 -26.210 -23.690 1.00 28.22 315 SER A N 1
ATOM 2451 C CA . SER A 1 315 ? 29.610 -26.697 -24.411 1.00 28.22 315 SER A CA 1
ATOM 2452 C C . SER A 1 315 ? 29.155 -27.557 -25.586 1.00 28.22 315 SER A C 1
ATOM 2454 O O . SER A 1 315 ? 28.696 -28.687 -25.411 1.00 28.22 315 SER A O 1
ATOM 2456 N N . LEU A 1 316 ? 29.286 -27.024 -26.798 1.00 31.34 316 LEU A N 1
ATOM 2457 C CA . LEU A 1 316 ? 29.021 -27.757 -28.029 1.00 31.34 316 LEU A CA 1
ATOM 2458 C C . LEU A 1 316 ? 30.200 -28.685 -28.337 1.00 31.34 316 LEU A C 1
ATOM 2460 O O . LEU A 1 316 ? 31.243 -28.256 -28.824 1.00 31.34 316 LEU A O 1
ATOM 2464 N N . VAL A 1 317 ? 30.028 -29.985 -28.089 1.00 27.02 317 VAL A N 1
ATOM 2465 C CA . VAL A 1 317 ? 30.916 -31.007 -28.656 1.00 27.02 317 VAL A CA 1
ATOM 2466 C C . VAL A 1 317 ? 30.435 -31.302 -30.076 1.00 27.02 317 VAL A C 1
ATOM 2468 O O . VAL A 1 317 ? 29.373 -31.889 -30.262 1.00 27.02 317 VAL A O 1
ATOM 2471 N N . ARG A 1 318 ? 31.207 -30.856 -31.075 1.00 31.48 318 ARG A N 1
ATOM 2472 C CA . ARG A 1 318 ? 30.957 -31.011 -32.523 1.00 31.48 318 ARG A CA 1
ATOM 2473 C C . ARG A 1 318 ? 30.578 -32.459 -32.905 1.00 31.48 318 ARG A C 1
ATOM 2475 O O . ARG A 1 318 ? 31.441 -33.334 -32.824 1.00 31.48 318 ARG A O 1
ATOM 2482 N N . PRO A 1 319 ? 29.380 -32.725 -33.456 1.00 28.09 319 PRO A N 1
ATOM 2483 C CA . PRO A 1 319 ? 29.165 -33.861 -34.343 1.00 28.09 319 PRO A CA 1
ATOM 2484 C C . PRO A 1 319 ? 29.463 -33.411 -35.779 1.00 28.09 319 PRO A C 1
ATOM 2486 O O . PRO A 1 319 ? 29.035 -32.345 -36.212 1.00 28.09 319 PRO A O 1
ATOM 2489 N N . ALA A 1 320 ? 30.207 -34.218 -36.532 1.00 34.62 320 ALA A N 1
ATOM 2490 C CA . ALA A 1 320 ? 30.786 -33.855 -37.830 1.00 34.62 320 ALA A CA 1
ATOM 2491 C C . ALA A 1 320 ? 29.786 -33.588 -38.982 1.00 34.62 320 ALA A C 1
ATOM 2493 O O . ALA A 1 320 ? 30.217 -33.352 -40.105 1.00 34.62 320 ALA A O 1
ATOM 2494 N N . ALA A 1 321 ? 28.477 -33.603 -38.745 1.00 36.22 321 ALA A N 1
ATOM 2495 C CA . ALA A 1 321 ? 27.474 -33.232 -39.736 1.00 36.22 321 ALA A CA 1
ATOM 2496 C C . ALA A 1 321 ? 26.125 -33.042 -39.038 1.00 36.22 321 ALA A C 1
ATOM 2498 O O . ALA A 1 321 ? 25.484 -34.039 -38.733 1.00 36.22 321 ALA A O 1
ATOM 2499 N N . LEU A 1 322 ? 25.731 -31.797 -38.749 1.00 34.03 322 LEU A N 1
ATOM 2500 C CA . LEU A 1 322 ? 24.343 -31.313 -38.635 1.00 34.03 322 LEU A CA 1
ATOM 2501 C C . LEU A 1 322 ? 24.373 -29.813 -38.284 1.00 34.03 322 LEU A C 1
ATOM 2503 O O . LEU A 1 322 ? 25.017 -29.402 -37.324 1.00 34.03 322 LEU A O 1
ATOM 2507 N N . SER A 1 323 ? 23.700 -28.996 -39.096 1.00 37.53 323 SER A N 1
ATOM 2508 C CA . SER A 1 323 ? 23.675 -27.523 -39.041 1.00 37.53 323 SER A CA 1
ATOM 2509 C C . SER A 1 323 ? 22.482 -26.955 -38.259 1.00 37.53 323 SER A C 1
ATOM 2511 O O . SER A 1 323 ? 22.047 -25.831 -38.515 1.00 37.53 323 SER A O 1
ATOM 2513 N N . GLU A 1 324 ? 21.907 -27.735 -37.346 1.00 33.03 324 GLU A N 1
ATOM 2514 C CA . GLU A 1 324 ? 20.701 -27.365 -36.602 1.00 33.03 324 GLU A CA 1
ATOM 2515 C C . GLU A 1 324 ? 20.897 -27.655 -35.115 1.00 33.03 324 GLU A C 1
ATOM 2517 O O . GLU A 1 324 ? 21.195 -28.782 -34.719 1.00 33.03 324 GLU A O 1
ATOM 2522 N N . LEU A 1 325 ? 20.743 -26.617 -34.289 1.00 39.78 325 LEU A N 1
ATOM 2523 C CA . LEU A 1 325 ? 20.757 -26.736 -32.836 1.00 39.78 325 LEU A CA 1
ATOM 2524 C C . LEU A 1 325 ? 19.315 -26.742 -32.325 1.00 39.78 325 LEU A C 1
ATOM 2526 O O . LEU A 1 325 ? 18.571 -25.784 -32.540 1.00 39.78 325 LEU A O 1
ATOM 2530 N N . HIS A 1 326 ? 18.929 -27.821 -31.647 1.00 38.91 326 HIS A N 1
ATOM 2531 C CA . HIS A 1 326 ? 17.636 -27.938 -30.979 1.00 38.91 326 HIS A CA 1
ATOM 2532 C C . HIS A 1 326 ? 17.826 -27.613 -29.500 1.00 38.91 326 HIS A C 1
ATOM 2534 O O . HIS A 1 326 ? 18.412 -28.398 -28.757 1.00 38.91 326 HIS A O 1
ATOM 2540 N N . LEU A 1 327 ? 17.341 -26.452 -29.072 1.00 41.28 327 LEU A N 1
ATOM 2541 C CA . LEU A 1 327 ? 17.331 -26.079 -27.662 1.00 41.28 327 LEU A CA 1
ATOM 2542 C C . LEU A 1 327 ? 16.018 -26.544 -27.040 1.00 41.28 327 LEU A C 1
ATOM 2544 O O . LEU A 1 327 ? 14.939 -26.209 -27.524 1.00 41.28 327 LEU A O 1
ATOM 2548 N N . GLN A 1 328 ? 16.120 -27.338 -25.979 1.00 37.78 328 GLN A N 1
ATOM 2549 C CA . GLN A 1 328 ? 14.989 -27.729 -25.145 1.00 37.78 328 GLN A CA 1
ATOM 2550 C C . GLN A 1 328 ? 15.036 -26.953 -23.829 1.00 37.78 328 GLN A C 1
ATOM 2552 O O . GLN A 1 328 ? 16.095 -26.496 -23.395 1.00 37.78 328 GLN A O 1
ATOM 2557 N N . ARG A 1 329 ? 13.865 -26.785 -23.211 1.00 39.47 329 ARG A N 1
ATOM 2558 C CA . ARG A 1 329 ? 13.697 -26.120 -21.915 1.00 39.47 329 ARG A CA 1
ATOM 2559 C C . ARG A 1 329 ? 14.722 -26.652 -20.888 1.00 39.47 329 ARG A C 1
ATOM 2561 O O . ARG A 1 329 ? 14.806 -27.869 -20.735 1.00 39.47 329 ARG A O 1
ATOM 2568 N N . PRO A 1 330 ? 15.424 -25.786 -20.131 1.00 37.00 330 PRO A N 1
ATOM 2569 C CA . PRO A 1 330 ? 16.154 -26.219 -18.943 1.00 37.00 330 PRO A CA 1
ATOM 2570 C C . PRO A 1 330 ? 15.156 -26.785 -17.930 1.00 37.00 330 PRO A C 1
ATOM 2572 O O . PRO A 1 330 ? 14.201 -26.094 -17.553 1.00 37.00 330 PRO A O 1
ATOM 2575 N N . GLU A 1 331 ? 15.331 -28.040 -17.516 1.00 29.05 331 GLU A N 1
ATOM 2576 C CA . GLU A 1 331 ? 14.520 -28.579 -16.427 1.00 29.05 331 GLU A CA 1
ATOM 2577 C C . GLU A 1 331 ? 14.752 -27.746 -15.156 1.00 29.05 331 GLU A C 1
ATOM 2579 O O . GLU A 1 331 ? 15.887 -27.336 -14.895 1.00 29.05 331 GLU A O 1
ATOM 2584 N N . PRO A 1 332 ? 13.692 -27.428 -14.392 1.00 28.36 332 PRO A N 1
ATOM 2585 C CA . PRO A 1 332 ? 13.857 -26.731 -13.125 1.00 28.36 332 PRO A CA 1
ATOM 2586 C C . PRO A 1 332 ? 14.713 -27.589 -12.181 1.00 28.36 332 PRO A C 1
ATOM 2588 O O . PRO A 1 332 ? 14.375 -28.747 -11.938 1.00 28.36 332 PRO A O 1
ATOM 2591 N N . GLN A 1 333 ? 15.812 -27.016 -11.681 1.00 29.08 333 GLN A N 1
ATOM 2592 C CA . GLN A 1 333 ? 16.529 -27.532 -10.510 1.00 29.08 333 GLN A CA 1
ATOM 2593 C C . GLN A 1 333 ? 15.829 -27.083 -9.231 1.00 29.08 333 GLN A C 1
ATOM 2595 O O . GLN A 1 333 ? 15.345 -25.927 -9.203 1.00 29.08 333 GLN A O 1
#

pLDDT: mean 70.06, std 26.58, range [23.66, 98.12]